Protein AF-A0AAW4MTZ4-F1 (afdb_monomer_lite)

Sequence (256 aa):
MITDKEHKRHLKQFHKFSDRHILAVETDMSSSDIQKVVKFSNKIRKAGNELVGLMRKNYDQLMRTKRYRKLLFLYGNSKDKAKRKTYAKQLNEMQKAYNITWEYCRTSMIPIGKKYGVDAVFALTKAEDIWRGMEKCLYGNGNVLHFSKYGDLPCIRAKQMNRGIPISVTDNKLHFKLGRMVFGIQINDRFQQDEVDAVLSYLAESDILDDRAVNTLIKGGYCINTYRPCYATLVPRMIRGKYRVYLHLTIEGKAK

pLDDT: mean 94.26, std 3.61, range [63.97, 98.06]

Organism: NCBI:txid100886

Secondary structure (DSSP, 8-state):
---HHHHHHHHHHHHHHS-EEEEEEEE---HHHHHHHHHHHHHHHHHHHHHHHHHHHHHHHHHH-HHHHHHHHHHHH---HHHHHHHHHHHHHHHHHTT-SHHHHHHHHHHHHHHHT--HHHHHHHHHHHHHHHHHHHHSS----PPPPTT-PPPEE-SSTTSSS-EEEETTEEEEEETTEEE-EE--SHHHHHHHHHHHHHHHSHHHHHHHHHHHHHHHSS------EEEEEEEEEEETTEEEEEEEEEEES---

Structure (mmCIF, N/CA/C/O backbone):
data_AF-A0AAW4MTZ4-F1
#
_entry.id   AF-A0AAW4MTZ4-F1
#
loop_
_atom_site.group_PDB
_atom_site.id
_atom_site.type_symbol
_atom_site.label_atom_id
_atom_site.label_alt_id
_atom_site.label_comp_id
_atom_site.label_asym_id
_atom_site.label_entity_id
_atom_site.label_seq_id
_atom_site.pdbx_PDB_ins_code
_atom_site.Cartn_x
_atom_site.Cartn_y
_atom_site.Cartn_z
_atom_site.occupancy
_atom_site.B_iso_or_equiv
_atom_site.auth_seq_id
_atom_site.auth_comp_id
_atom_site.auth_asym_id
_atom_site.auth_atom_id
_atom_site.pdbx_PDB_model_num
ATOM 1 N N . MET A 1 1 ? 2.545 28.907 -24.116 1.00 63.97 1 MET A N 1
ATOM 2 C CA . MET A 1 1 ? 3.260 27.782 -23.475 1.00 63.97 1 MET A CA 1
ATOM 3 C C . MET A 1 1 ? 2.713 27.620 -22.069 1.00 63.97 1 MET A C 1
ATOM 5 O O . MET A 1 1 ? 2.545 28.629 -21.398 1.00 63.97 1 MET A O 1
ATOM 9 N N . ILE A 1 2 ? 2.363 26.398 -21.666 1.00 78.12 2 ILE A N 1
ATOM 10 C CA . ILE A 1 2 ? 1.900 26.108 -20.300 1.00 78.12 2 ILE A CA 1
ATOM 11 C C . ILE A 1 2 ? 3.100 26.259 -19.360 1.00 78.12 2 ILE A C 1
ATOM 13 O O . ILE A 1 2 ? 4.206 25.851 -19.710 1.00 78.12 2 ILE A O 1
ATOM 17 N N . THR A 1 3 ? 2.913 26.862 -18.188 1.00 87.94 3 THR A N 1
ATOM 18 C CA . THR A 1 3 ? 4.009 26.995 -17.214 1.00 87.94 3 THR A CA 1
ATOM 19 C C . THR A 1 3 ? 4.370 25.633 -16.605 1.00 87.94 3 THR A C 1
ATOM 21 O O . THR A 1 3 ? 3.501 24.779 -16.445 1.00 87.94 3 THR A O 1
ATOM 24 N N . ASP A 1 4 ? 5.619 25.416 -16.173 1.00 88.56 4 ASP A N 1
ATOM 25 C CA . ASP A 1 4 ? 6.041 24.152 -15.522 1.00 88.56 4 ASP A CA 1
ATOM 26 C C . ASP A 1 4 ? 5.146 23.776 -14.318 1.00 88.56 4 ASP A C 1
ATOM 28 O O . ASP A 1 4 ? 4.786 22.616 -14.097 1.00 88.56 4 ASP A O 1
ATOM 32 N N . LYS A 1 5 ? 4.689 24.779 -13.561 1.00 90.88 5 LYS A N 1
ATOM 33 C CA . LYS A 1 5 ? 3.770 24.585 -12.432 1.00 90.88 5 LYS A CA 1
ATOM 34 C C . LYS A 1 5 ? 2.397 24.078 -12.878 1.00 90.88 5 LYS A C 1
ATOM 36 O O . LYS A 1 5 ? 1.822 23.203 -12.224 1.00 90.88 5 LYS A O 1
ATOM 41 N N . GLU A 1 6 ? 1.858 24.630 -13.959 1.00 90.25 6 GLU A N 1
ATOM 42 C CA . GLU A 1 6 ? 0.599 24.173 -14.544 1.00 90.25 6 GLU A CA 1
ATOM 43 C C . GLU A 1 6 ? 0.758 22.796 -15.177 1.00 90.25 6 GLU A C 1
ATOM 45 O O . GLU A 1 6 ? -0.113 21.951 -14.978 1.00 90.25 6 GLU A O 1
ATOM 50 N N . HIS A 1 7 ? 1.876 22.528 -15.850 1.00 92.38 7 HIS A N 1
ATOM 51 C CA . HIS A 1 7 ? 2.180 21.214 -16.405 1.00 92.38 7 HIS A CA 1
ATOM 52 C C . HIS A 1 7 ? 2.149 20.138 -15.311 1.00 92.38 7 HIS A C 1
ATOM 54 O O . HIS A 1 7 ? 1.344 19.209 -15.363 1.00 92.38 7 HIS A O 1
ATOM 60 N N . LYS A 1 8 ? 2.895 20.343 -14.216 1.00 93.06 8 LYS A N 1
ATOM 61 C CA . LYS A 1 8 ? 2.902 19.449 -13.043 1.00 93.06 8 LYS A CA 1
ATOM 62 C C . LYS A 1 8 ? 1.521 19.262 -12.414 1.00 93.06 8 LYS A C 1
ATOM 64 O O . LYS A 1 8 ? 1.235 18.203 -11.850 1.00 93.06 8 LYS A O 1
ATOM 69 N N . ARG A 1 9 ? 0.658 20.281 -12.454 1.00 94.06 9 ARG A N 1
ATOM 70 C CA . ARG A 1 9 ? -0.723 20.179 -11.957 1.00 94.06 9 ARG A CA 1
ATOM 71 C C . ARG A 1 9 ? -1.566 19.279 -12.857 1.00 94.06 9 ARG A C 1
ATOM 73 O O . ARG A 1 9 ? -2.252 18.405 -12.327 1.00 94.06 9 ARG A O 1
ATOM 80 N N . HIS A 1 10 ? -1.507 19.475 -14.170 1.00 93.25 10 HIS A N 1
ATOM 81 C CA . HIS A 1 10 ? -2.240 18.648 -15.128 1.00 93.25 10 HIS A CA 1
ATOM 82 C C . HIS A 1 10 ? -1.722 17.211 -15.137 1.00 93.25 10 HIS A C 1
ATOM 84 O O . HIS A 1 10 ? -2.530 16.291 -15.120 1.00 93.25 10 HIS A O 1
ATOM 90 N N . LEU A 1 11 ? -0.411 16.997 -15.022 1.00 93.50 11 LEU A N 1
ATOM 91 C CA . LEU A 1 11 ? 0.174 15.660 -14.915 1.00 93.50 11 LEU A CA 1
ATOM 92 C C . LEU A 1 11 ? -0.320 14.917 -13.660 1.00 93.50 11 LEU A C 1
ATOM 94 O O . LEU A 1 11 ? -0.720 13.757 -13.714 1.00 93.50 11 LEU A O 1
ATOM 98 N N . LYS A 1 12 ? -0.414 15.606 -12.515 1.00 93.94 12 LYS A N 1
ATOM 99 C CA . LYS A 1 12 ? -1.031 15.031 -11.303 1.00 93.94 12 LYS A CA 1
ATOM 100 C C . LYS A 1 12 ? -2.509 14.690 -11.493 1.00 93.94 12 LYS A C 1
ATOM 102 O O . LYS A 1 12 ? -2.976 13.714 -10.909 1.00 93.94 12 LYS A O 1
ATOM 107 N N . GLN A 1 13 ? -3.251 15.504 -12.244 1.00 93.88 13 GLN A N 1
ATOM 108 C CA . GLN A 1 13 ? -4.643 15.205 -12.584 1.00 93.88 13 GLN A CA 1
ATOM 109 C C . GLN A 1 13 ? -4.721 13.991 -13.509 1.00 93.88 13 GLN A C 1
ATOM 111 O O . GLN A 1 13 ? -5.494 13.083 -13.221 1.00 93.88 13 GLN A O 1
ATOM 116 N N . PHE A 1 14 ? -3.868 13.927 -14.530 1.00 94.62 14 PHE A N 1
ATOM 117 C CA . PHE A 1 14 ? -3.747 12.786 -15.427 1.00 94.62 14 PHE A CA 1
ATOM 118 C C . PHE A 1 14 ? -3.534 11.491 -14.647 1.00 94.62 14 PHE A C 1
ATOM 120 O O . PHE A 1 14 ? -4.378 10.604 -14.712 1.00 94.62 14 PHE A O 1
ATOM 127 N N . HIS A 1 15 ? -2.508 11.429 -13.793 1.00 93.25 15 HIS A N 1
ATOM 128 C CA . HIS A 1 15 ? -2.229 10.231 -12.994 1.00 93.25 15 HIS A CA 1
ATOM 129 C C . HIS A 1 15 ? -3.344 9.844 -12.018 1.00 93.25 15 HIS A C 1
ATOM 131 O O . HIS A 1 15 ? -3.359 8.727 -11.495 1.00 93.25 15 HIS A O 1
ATOM 137 N N . LYS A 1 16 ? -4.232 10.781 -11.673 1.00 92.25 16 LYS A N 1
ATOM 138 C CA . LYS A 1 16 ? -5.379 10.518 -10.801 1.00 92.25 16 LYS A CA 1
ATOM 139 C C . LYS A 1 16 ? -6.535 9.876 -11.569 1.00 92.25 16 LYS A C 1
ATOM 141 O O . LYS A 1 16 ? -7.254 9.080 -10.971 1.00 92.25 16 LYS A O 1
ATOM 146 N N . PHE A 1 17 ? -6.731 10.261 -12.828 1.00 91.81 17 PHE A N 1
ATOM 147 C CA . PHE A 1 17 ? -7.835 9.795 -13.669 1.00 91.81 17 PHE A CA 1
ATOM 148 C C . PHE A 1 17 ? -7.468 8.607 -14.555 1.00 91.81 17 PHE A C 1
ATOM 150 O O . PHE A 1 17 ? -8.366 7.903 -15.003 1.00 91.81 17 PHE A O 1
ATOM 157 N N . SER A 1 18 ? -6.178 8.387 -14.797 1.00 93.25 18 SER A N 1
ATOM 158 C CA . SER A 1 18 ? -5.686 7.284 -15.607 1.00 93.25 18 SER A CA 1
ATOM 159 C C . SER A 1 18 ? -6.089 5.926 -15.029 1.00 93.25 18 SER A C 1
ATOM 161 O O . SER A 1 18 ? -5.984 5.669 -13.822 1.00 93.25 18 SER A O 1
ATOM 163 N N . ASP A 1 19 ? -6.526 5.040 -15.925 1.00 94.50 19 ASP A N 1
ATOM 164 C CA . ASP A 1 19 ? -6.724 3.631 -15.606 1.00 94.50 19 ASP A CA 1
ATOM 165 C C . ASP A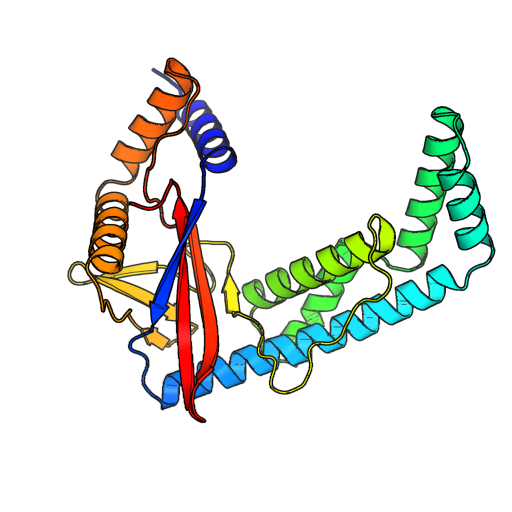 1 19 ? -5.398 3.004 -15.172 1.00 94.50 19 ASP A C 1
ATOM 167 O O . ASP A 1 19 ? -4.313 3.497 -15.489 1.00 94.50 19 ASP A O 1
ATOM 171 N N . ARG A 1 20 ? -5.474 1.911 -14.414 1.00 95.75 20 ARG A N 1
ATOM 172 C CA . ARG A 1 20 ? -4.293 1.146 -14.015 1.00 95.75 20 ARG A CA 1
ATOM 173 C C . ARG A 1 20 ? -4.591 -0.332 -14.069 1.00 95.75 20 ARG A C 1
ATOM 175 O O . ARG A 1 20 ? -5.663 -0.764 -13.644 1.00 95.75 20 ARG A O 1
ATOM 182 N N . HIS A 1 21 ? -3.605 -1.102 -14.489 1.00 96.62 21 HIS A N 1
ATOM 183 C CA . HIS A 1 21 ? -3.658 -2.553 -14.464 1.00 96.62 21 HIS A CA 1
ATOM 184 C C . HIS A 1 21 ? -2.426 -3.121 -13.747 1.00 96.62 21 HIS A C 1
ATOM 186 O O . HIS A 1 21 ? -1.537 -2.385 -13.305 1.00 96.62 21 HIS A O 1
ATOM 192 N N . ILE A 1 22 ? -2.426 -4.436 -13.530 1.00 96.88 22 ILE A N 1
ATOM 193 C CA . ILE A 1 22 ? -1.350 -5.136 -12.829 1.00 96.88 22 ILE A CA 1
ATOM 194 C C . ILE A 1 22 ? -0.769 -6.186 -13.760 1.00 96.88 22 ILE A C 1
ATOM 196 O O . ILE A 1 22 ? -1.467 -7.124 -14.138 1.00 96.88 22 ILE A O 1
ATOM 200 N N . LEU A 1 23 ? 0.525 -6.064 -14.030 1.00 96.81 23 LEU A N 1
ATOM 201 C CA . LEU A 1 23 ? 1.333 -7.127 -14.602 1.00 96.81 23 LEU A CA 1
ATOM 202 C C . LEU A 1 23 ? 1.853 -8.010 -13.455 1.00 96.81 23 LEU A C 1
ATOM 204 O O . LEU A 1 23 ? 2.533 -7.521 -12.549 1.00 96.81 23 LEU A O 1
ATOM 208 N N . ALA A 1 24 ? 1.508 -9.300 -13.465 1.00 96.69 24 ALA A N 1
ATOM 209 C CA . ALA A 1 24 ? 1.937 -10.274 -12.461 1.00 96.69 24 ALA A CA 1
ATOM 210 C C . ALA A 1 24 ? 2.920 -11.280 -13.075 1.00 96.69 24 ALA A C 1
ATOM 212 O O . ALA A 1 24 ? 2.540 -12.059 -13.941 1.00 96.69 24 ALA A O 1
ATOM 213 N N . VAL A 1 25 ? 4.169 -11.273 -12.603 1.00 96.69 25 VAL A N 1
ATOM 214 C CA . VAL A 1 25 ? 5.278 -12.065 -13.169 1.00 96.69 25 VAL A CA 1
ATOM 215 C C . VAL A 1 25 ? 6.071 -12.719 -12.043 1.00 96.69 25 VAL A C 1
ATOM 217 O O . VAL A 1 25 ? 6.174 -12.161 -10.952 1.00 96.69 25 VAL A O 1
ATOM 220 N N . GLU A 1 26 ? 6.607 -13.918 -12.259 1.00 97.06 26 GLU A N 1
ATOM 221 C CA . GLU A 1 26 ? 7.478 -14.576 -11.275 1.00 97.06 26 GLU A CA 1
ATOM 222 C C . GLU A 1 26 ? 8.851 -13.884 -11.227 1.00 97.06 26 GLU A C 1
ATOM 224 O O . GLU A 1 26 ? 9.336 -13.384 -12.241 1.00 97.06 26 GLU A O 1
ATOM 229 N N . THR A 1 27 ? 9.475 -13.793 -10.052 1.00 97.25 27 THR A N 1
ATOM 230 C CA . THR A 1 27 ? 10.829 -13.229 -9.935 1.00 97.25 27 THR A CA 1
ATOM 231 C C . THR A 1 27 ? 11.893 -14.268 -10.279 1.00 97.25 27 THR A C 1
ATOM 233 O O . THR A 1 27 ? 11.687 -15.4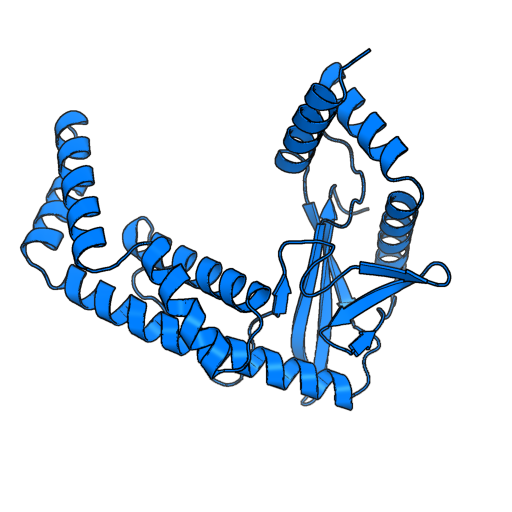67 -10.111 1.00 97.25 27 THR A O 1
ATOM 236 N N . ASP A 1 28 ? 13.076 -13.820 -10.696 1.00 96.00 28 ASP A N 1
ATOM 237 C CA . ASP A 1 28 ? 14.245 -14.687 -10.924 1.00 96.00 28 ASP A CA 1
ATOM 238 C C . ASP A 1 28 ? 15.041 -15.005 -9.638 1.00 96.00 28 ASP A C 1
ATOM 240 O O . ASP A 1 28 ? 16.175 -15.484 -9.688 1.00 96.00 28 ASP A O 1
ATOM 244 N N . MET A 1 29 ? 14.451 -14.735 -8.469 1.00 96.38 29 MET A N 1
ATOM 245 C CA . MET A 1 29 ? 15.127 -14.834 -7.178 1.00 96.38 29 MET A CA 1
ATOM 246 C C . MET A 1 29 ? 15.627 -16.251 -6.884 1.00 96.38 29 MET A C 1
ATOM 248 O O . MET A 1 29 ? 14.918 -17.245 -7.054 1.00 96.38 29 MET A O 1
ATOM 252 N N . SER A 1 30 ? 16.818 -16.329 -6.285 1.00 95.88 30 SER A N 1
ATOM 253 C CA . SER A 1 30 ? 17.329 -17.580 -5.729 1.00 95.88 30 SER A CA 1
ATOM 254 C C . SER A 1 30 ? 16.428 -18.107 -4.602 1.00 95.88 30 SER A C 1
ATOM 256 O O . SER A 1 30 ? 15.742 -17.352 -3.906 1.00 95.88 30 SER A O 1
ATOM 258 N N . SER A 1 31 ? 16.486 -19.415 -4.331 1.00 93.56 31 SER A N 1
ATOM 259 C CA . SER A 1 31 ? 15.744 -20.014 -3.206 1.00 93.56 31 SER A CA 1
ATOM 260 C C . SER A 1 31 ? 16.097 -19.374 -1.854 1.00 93.56 31 SER A C 1
ATOM 262 O O . SER A 1 31 ? 15.231 -19.229 -0.990 1.00 93.56 31 SER A O 1
ATOM 264 N N . SER A 1 32 ? 17.353 -18.949 -1.672 1.00 95.00 32 SER A N 1
ATOM 265 C CA . SER A 1 32 ? 17.803 -18.235 -0.468 1.00 95.00 32 SER A CA 1
ATOM 266 C C . SER A 1 32 ? 17.127 -16.868 -0.341 1.00 95.00 32 SER A C 1
ATOM 268 O O . SER A 1 32 ? 16.646 -16.495 0.733 1.00 95.00 32 SER A O 1
ATOM 270 N N . ASP A 1 33 ? 17.023 -16.134 -1.446 1.00 96.69 33 ASP A N 1
ATOM 271 C CA . ASP A 1 33 ? 16.399 -14.814 -1.472 1.00 96.69 33 ASP A CA 1
ATOM 272 C C . ASP A 1 33 ? 14.885 -14.886 -1.282 1.00 96.69 33 ASP A C 1
ATOM 274 O O . ASP A 1 33 ? 14.338 -14.143 -0.462 1.00 96.69 33 ASP A O 1
ATOM 278 N N . ILE A 1 34 ? 14.223 -15.866 -1.901 1.00 96.75 34 ILE A N 1
ATOM 279 C CA . ILE A 1 34 ? 12.806 -16.164 -1.660 1.00 96.75 34 ILE A CA 1
ATOM 280 C C . ILE A 1 34 ? 12.544 -16.385 -0.163 1.00 96.75 34 ILE A C 1
ATOM 282 O O . ILE A 1 34 ? 11.603 -15.819 0.400 1.00 96.75 34 ILE A O 1
ATOM 286 N N . GLN A 1 35 ? 13.395 -17.148 0.531 1.00 95.56 35 GLN A N 1
ATOM 287 C CA . GLN A 1 35 ? 13.245 -17.354 1.975 1.00 95.56 35 GLN A CA 1
ATOM 288 C C . GLN A 1 35 ? 13.412 -16.057 2.778 1.00 95.56 35 GLN A C 1
ATOM 290 O O . GLN A 1 35 ? 12.698 -15.857 3.766 1.00 95.56 35 GLN A O 1
ATOM 295 N N . LYS A 1 36 ? 14.321 -15.157 2.378 1.00 96.69 36 LYS A N 1
ATOM 296 C CA . LYS A 1 36 ? 14.469 -13.835 3.016 1.00 96.69 36 LYS A CA 1
ATOM 297 C C . LYS A 1 36 ? 13.199 -12.998 2.833 1.00 96.69 36 LYS A C 1
ATOM 299 O O . LYS A 1 36 ? 1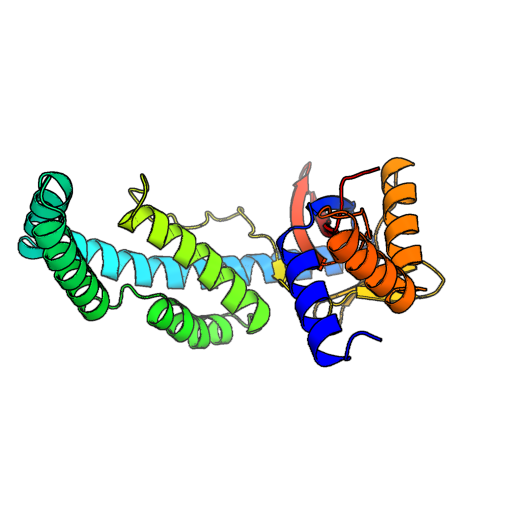2.719 -12.424 3.812 1.00 96.69 36 LYS A O 1
ATOM 304 N N . VAL A 1 37 ? 12.616 -12.993 1.632 1.00 97.06 37 VAL A N 1
ATOM 305 C CA . VAL A 1 37 ? 11.345 -12.309 1.328 1.00 97.06 37 VAL A CA 1
ATOM 306 C C . VAL A 1 37 ? 10.203 -12.871 2.179 1.00 97.06 37 VAL A C 1
ATOM 308 O O . VAL A 1 37 ? 9.470 -12.111 2.811 1.00 97.06 37 VAL A O 1
ATOM 311 N N . VAL A 1 38 ? 10.083 -14.196 2.283 1.00 96.62 38 VAL A N 1
ATOM 312 C CA . VAL A 1 38 ? 9.068 -14.865 3.117 1.00 96.62 38 VAL A CA 1
ATOM 313 C C . VAL A 1 38 ? 9.229 -14.507 4.597 1.00 96.62 38 VAL A C 1
ATOM 315 O O . VAL A 1 38 ? 8.257 -14.135 5.262 1.00 96.62 38 VAL A O 1
ATOM 318 N N . LYS A 1 39 ? 10.460 -14.555 5.124 1.00 96.19 39 LYS A N 1
ATOM 319 C CA . LYS A 1 39 ? 10.761 -14.146 6.506 1.00 96.19 39 LYS A CA 1
ATOM 320 C C . LYS A 1 39 ? 10.380 -12.685 6.742 1.00 96.19 39 LYS A C 1
ATOM 322 O O . LYS A 1 39 ? 9.794 -12.372 7.780 1.00 96.19 39 LYS A O 1
ATOM 327 N N . PHE A 1 40 ? 10.672 -11.805 5.786 1.00 97.00 40 PHE A N 1
ATOM 328 C CA . PHE A 1 40 ? 10.322 -10.390 5.861 1.00 97.00 40 PHE A CA 1
ATOM 329 C C . PHE A 1 40 ? 8.805 -10.161 5.837 1.00 97.00 40 PHE A C 1
ATOM 331 O O . PHE A 1 40 ? 8.272 -9.476 6.709 1.00 97.00 40 PHE A O 1
ATOM 338 N N . SER A 1 41 ? 8.081 -10.820 4.931 1.00 96.94 41 SER A N 1
ATOM 339 C CA . SER A 1 41 ? 6.615 -10.785 4.895 1.00 96.94 41 SER A CA 1
ATOM 340 C C . SER A 1 41 ? 5.996 -11.269 6.218 1.00 96.94 41 SER A C 1
ATOM 342 O O . SER A 1 41 ? 5.090 -10.635 6.766 1.00 96.94 41 SER A O 1
ATOM 344 N N . ASN A 1 42 ? 6.543 -12.326 6.826 1.00 96.94 42 ASN A N 1
ATOM 345 C CA . ASN A 1 42 ? 6.082 -12.798 8.132 1.00 96.94 42 ASN A CA 1
ATOM 346 C C . ASN A 1 42 ? 6.348 -11.784 9.266 1.00 96.94 42 ASN A C 1
ATOM 348 O O . ASN A 1 42 ? 5.545 -11.691 10.196 1.00 96.94 42 ASN A O 1
ATOM 352 N N . LYS A 1 43 ? 7.432 -10.996 9.204 1.00 97.38 43 LYS A N 1
ATOM 353 C CA . LYS A 1 43 ? 7.660 -9.877 10.141 1.00 97.38 43 LYS A CA 1
ATOM 354 C C . LYS A 1 43 ? 6.583 -8.800 9.988 1.00 97.38 43 LYS A C 1
ATOM 356 O O . LYS A 1 43 ? 5.999 -8.396 10.991 1.00 97.38 43 LYS A O 1
ATOM 361 N N . ILE A 1 44 ? 6.243 -8.418 8.752 1.00 97.38 44 ILE A N 1
ATOM 362 C CA . ILE A 1 44 ? 5.140 -7.480 8.462 1.00 97.38 44 ILE A CA 1
ATOM 363 C C . ILE A 1 44 ? 3.812 -8.016 9.007 1.00 97.38 44 ILE A C 1
ATOM 365 O O . ILE A 1 44 ? 3.022 -7.263 9.576 1.00 97.38 44 ILE A O 1
ATOM 369 N N . ARG A 1 45 ? 3.560 -9.322 8.873 1.00 97.38 45 ARG A N 1
ATOM 370 C CA . ARG A 1 45 ? 2.365 -9.974 9.423 1.00 97.38 45 ARG A CA 1
ATOM 371 C C . ARG A 1 45 ? 2.285 -9.839 10.942 1.00 97.38 45 ARG A C 1
ATOM 373 O O . ARG A 1 45 ? 1.238 -9.460 11.457 1.00 97.38 45 ARG A O 1
ATOM 380 N N . LYS A 1 46 ? 3.380 -10.134 11.652 1.00 97.62 46 LYS A N 1
ATOM 381 C CA . LYS A 1 46 ? 3.455 -10.018 13.118 1.00 97.62 46 LYS A CA 1
ATOM 382 C C . LYS A 1 46 ? 3.240 -8.573 13.576 1.00 97.62 46 LYS A C 1
ATOM 384 O O . LYS A 1 46 ? 2.378 -8.345 14.417 1.00 97.62 46 LYS A O 1
ATOM 389 N N . ALA A 1 47 ? 3.930 -7.618 12.948 1.00 97.88 47 ALA A N 1
ATOM 390 C CA . ALA A 1 47 ? 3.740 -6.187 13.191 1.00 97.88 47 ALA A CA 1
ATOM 391 C C . ALA A 1 47 ? 2.281 -5.757 12.965 1.00 97.88 47 ALA A C 1
ATOM 393 O O . ALA A 1 47 ? 1.669 -5.105 13.807 1.00 97.88 47 ALA A O 1
ATOM 394 N N . GLY A 1 48 ? 1.691 -6.190 11.850 1.00 97.31 48 GLY A N 1
ATOM 395 C CA . GLY A 1 48 ? 0.296 -5.912 11.537 1.00 97.31 48 GLY A CA 1
ATOM 396 C C . GLY A 1 48 ? -0.676 -6.496 12.562 1.00 97.31 48 GLY A C 1
ATOM 397 O O . GLY A 1 48 ? -1.613 -5.813 12.954 1.00 97.31 48 GLY A O 1
ATOM 398 N N . ASN A 1 49 ? -0.454 -7.726 13.028 1.00 97.81 49 ASN A N 1
ATOM 399 C CA . ASN A 1 49 ? -1.312 -8.353 14.033 1.00 97.81 49 ASN A CA 1
ATOM 400 C C . ASN A 1 49 ? -1.237 -7.648 15.392 1.00 97.81 49 ASN A C 1
ATOM 402 O O . ASN A 1 49 ? -2.265 -7.526 16.053 1.00 97.81 49 ASN A O 1
ATOM 406 N N . GLU A 1 50 ? -0.064 -7.160 15.800 1.00 98.06 50 GLU A N 1
ATOM 407 C CA . GLU A 1 50 ? 0.066 -6.361 17.025 1.00 98.06 50 GLU A CA 1
ATOM 408 C C . GLU A 1 50 ? -0.746 -5.063 16.926 1.00 98.06 50 GLU A C 1
ATOM 410 O O . GLU A 1 50 ? -1.544 -4.764 17.817 1.00 98.06 50 GLU A O 1
ATOM 415 N N . LEU A 1 51 ? -0.643 -4.351 15.798 1.00 98.00 51 LEU A N 1
ATOM 416 C CA . LEU A 1 51 ? -1.439 -3.145 15.558 1.00 98.00 51 LEU A CA 1
ATOM 417 C C . LEU A 1 51 ? -2.944 -3.446 15.473 1.00 98.00 51 LEU A C 1
ATOM 419 O O . LEU A 1 51 ? -3.749 -2.703 16.029 1.00 98.00 51 LEU A O 1
ATOM 423 N N . VAL A 1 52 ? -3.341 -4.548 14.824 1.00 97.69 52 VAL A N 1
ATOM 424 C CA . VAL A 1 52 ? -4.739 -5.010 14.802 1.00 97.69 52 VAL A CA 1
ATOM 425 C C . VAL A 1 52 ? -5.244 -5.259 16.218 1.00 97.69 52 VAL A C 1
ATOM 427 O O . VAL A 1 52 ? -6.342 -4.820 16.540 1.00 97.69 52 VAL A O 1
ATOM 430 N N . GLY A 1 53 ? -4.457 -5.917 17.072 1.00 97.50 53 GLY A N 1
ATOM 431 C CA . GLY A 1 53 ? -4.827 -6.167 18.465 1.00 97.50 53 GLY A CA 1
ATOM 432 C C . GLY A 1 53 ? -5.075 -4.873 19.238 1.00 97.50 53 GLY A C 1
ATOM 433 O O . GLY A 1 53 ? -6.093 -4.751 19.920 1.00 97.50 53 GLY A O 1
ATOM 4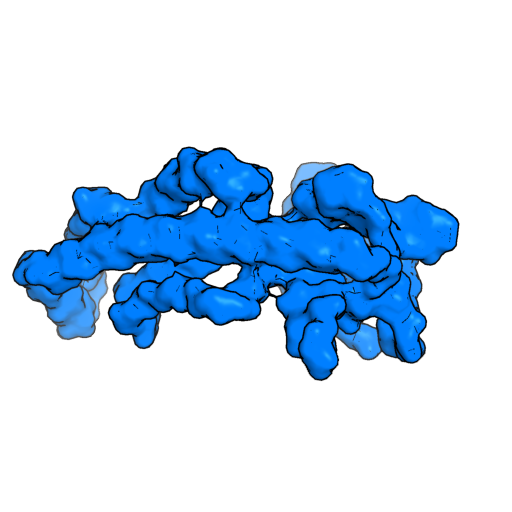34 N N . LEU A 1 54 ? -4.193 -3.884 19.067 1.00 97.25 54 LEU A N 1
ATOM 435 C CA . LEU A 1 54 ? -4.330 -2.564 19.680 1.00 97.25 54 LEU A CA 1
ATOM 436 C C . LEU A 1 54 ? -5.595 -1.835 19.200 1.00 97.25 54 LEU A C 1
ATOM 438 O O . LEU A 1 54 ? -6.432 -1.431 20.007 1.00 97.25 54 LEU A O 1
ATOM 442 N N . MET A 1 55 ? -5.765 -1.714 17.882 1.00 97.44 55 MET A N 1
ATOM 443 C CA . MET A 1 55 ? -6.899 -1.009 17.278 1.00 97.44 55 MET A CA 1
ATOM 444 C C . MET A 1 55 ? -8.232 -1.694 17.592 1.00 97.44 55 MET A C 1
ATOM 446 O O . MET A 1 55 ? -9.221 -1.024 17.886 1.00 97.44 55 MET A O 1
ATOM 450 N N . ARG A 1 56 ? -8.259 -3.030 17.574 1.00 96.06 56 ARG A N 1
ATOM 451 C CA . ARG A 1 56 ? -9.441 -3.823 17.918 1.00 96.06 56 ARG A CA 1
ATOM 452 C C . ARG A 1 56 ? -9.828 -3.650 19.381 1.00 96.06 56 ARG A C 1
ATOM 454 O O . ARG A 1 56 ? -11.002 -3.445 19.653 1.00 96.06 56 ARG A O 1
ATOM 461 N N . LYS A 1 57 ? -8.868 -3.663 20.312 1.00 96.62 57 LYS A N 1
ATOM 462 C CA . LYS A 1 57 ? -9.141 -3.423 21.739 1.00 96.62 57 LYS A CA 1
ATOM 463 C C . LYS A 1 57 ? -9.831 -2.074 21.956 1.00 96.62 57 LYS A C 1
ATOM 465 O O . LYS A 1 57 ? -10.837 -2.011 22.657 1.00 96.62 57 LYS A O 1
ATOM 470 N N . ASN A 1 58 ? -9.318 -1.021 21.324 1.00 96.19 58 ASN A N 1
ATOM 471 C CA . ASN A 1 58 ? -9.888 0.323 21.410 1.00 96.19 58 ASN A CA 1
ATOM 472 C C . ASN A 1 58 ? -11.301 0.388 20.805 1.00 96.19 58 ASN A C 1
ATOM 474 O O . ASN A 1 58 ? -12.214 0.960 21.402 1.00 96.19 58 ASN A O 1
ATOM 478 N N . TYR A 1 59 ? -11.501 -0.251 19.649 1.00 95.62 59 TYR A N 1
ATOM 479 C CA . TYR A 1 59 ? -12.807 -0.362 18.996 1.00 95.62 59 TYR A CA 1
ATOM 480 C C . TYR A 1 59 ? -13.834 -1.122 19.838 1.00 95.62 59 TYR A C 1
ATOM 482 O O . TYR A 1 59 ? -14.935 -0.621 20.066 1.00 95.62 59 TYR A O 1
ATOM 490 N N . ASP A 1 60 ? -13.462 -2.283 20.373 1.00 94.50 60 ASP A N 1
ATOM 491 C CA . ASP A 1 60 ? -14.336 -3.096 21.217 1.00 94.50 60 ASP A CA 1
ATOM 492 C C . ASP A 1 60 ? -14.741 -2.327 22.488 1.00 94.50 60 ASP A C 1
ATOM 494 O O . ASP A 1 60 ? -15.887 -2.415 22.934 1.00 94.50 60 ASP A O 1
ATOM 498 N N . GLN A 1 61 ? -13.834 -1.521 23.054 1.00 95.81 61 GLN A N 1
ATOM 499 C CA . GLN A 1 61 ? -14.148 -0.624 24.169 1.00 95.81 61 GLN A CA 1
ATOM 500 C C . GLN A 1 61 ? -15.146 0.471 23.770 1.00 95.81 61 GLN A C 1
ATOM 502 O O . GLN A 1 61 ? -16.136 0.661 24.476 1.00 95.81 61 GLN A O 1
ATOM 507 N N . LEU A 1 62 ? -14.943 1.141 22.631 1.00 95.56 62 LEU A N 1
ATOM 508 C CA . LEU A 1 62 ? -15.870 2.165 22.137 1.00 95.56 62 LEU A CA 1
ATOM 509 C C . LEU A 1 62 ? -17.280 1.595 21.914 1.00 95.56 62 LEU A C 1
ATOM 511 O O . LEU A 1 62 ? -18.272 2.204 22.320 1.00 95.56 62 LEU A O 1
ATOM 515 N N . MET A 1 63 ? -17.373 0.411 21.305 1.00 92.88 63 MET A N 1
ATOM 516 C CA . MET A 1 63 ? -18.649 -0.238 20.991 1.00 92.88 63 MET A CA 1
ATOM 517 C C . MET A 1 63 ? -19.419 -0.688 22.239 1.00 92.88 63 MET A C 1
ATOM 519 O O . MET A 1 63 ? -20.653 -0.714 22.234 1.00 92.88 63 MET A O 1
ATOM 523 N N . ARG A 1 64 ? -18.728 -0.987 23.347 1.00 94.50 64 ARG A N 1
ATOM 524 C CA . ARG A 1 64 ? -19.376 -1.301 24.634 1.00 94.50 64 ARG A CA 1
ATOM 525 C C . ARG A 1 64 ? -20.072 -0.080 25.241 1.00 94.50 64 ARG A C 1
ATOM 527 O O . ARG A 1 64 ? -21.104 -0.229 25.908 1.00 94.50 64 ARG A O 1
ATOM 534 N N . THR A 1 65 ? -19.585 1.127 24.959 1.00 96.75 65 THR A N 1
ATOM 535 C CA . THR A 1 65 ? -20.090 2.372 25.547 1.00 96.75 65 THR A CA 1
ATOM 536 C C . THR A 1 65 ? -21.545 2.638 25.155 1.00 96.75 65 THR A C 1
ATOM 538 O O . THR A 1 65 ? -21.881 2.862 23.991 1.00 96.75 65 THR A O 1
ATOM 541 N N . LYS A 1 66 ? -22.441 2.662 26.156 1.00 96.25 66 LYS A N 1
ATOM 542 C CA . LYS A 1 66 ? -23.893 2.876 25.969 1.00 96.25 66 LYS A CA 1
ATOM 543 C C . LYS A 1 66 ? -24.192 4.181 25.226 1.00 96.25 66 LYS A C 1
ATOM 545 O O . LYS A 1 66 ? -25.047 4.207 24.344 1.00 96.25 66 LYS A O 1
ATOM 550 N N . ARG A 1 67 ? -23.450 5.249 25.547 1.00 95.38 67 ARG A N 1
ATOM 551 C CA . ARG A 1 67 ? -23.554 6.550 24.868 1.00 95.38 67 ARG A CA 1
ATOM 552 C C . ARG A 1 67 ? -23.254 6.432 23.373 1.00 95.38 67 ARG A C 1
ATOM 554 O O . ARG A 1 67 ? -24.031 6.947 22.578 1.00 95.38 67 ARG A O 1
ATOM 561 N N . TYR A 1 68 ? -22.183 5.729 22.999 1.00 95.75 68 TYR A N 1
ATOM 562 C CA . TYR A 1 68 ? -21.798 5.563 21.596 1.00 95.75 68 TYR A CA 1
ATOM 563 C C . TYR A 1 68 ? -22.870 4.799 20.815 1.00 95.75 68 TYR A C 1
ATOM 565 O O . TYR A 1 68 ? -23.340 5.279 19.788 1.00 95.75 68 TYR A O 1
ATOM 573 N N . ARG A 1 69 ? -23.351 3.673 21.360 1.00 95.31 69 ARG A N 1
ATOM 574 C CA . ARG A 1 69 ? -24.441 2.887 20.755 1.00 95.31 69 ARG A CA 1
ATOM 575 C C . ARG A 1 69 ? -25.722 3.703 20.570 1.00 95.31 69 ARG A C 1
ATOM 577 O O . ARG A 1 69 ? -26.345 3.631 19.514 1.00 95.31 69 ARG A O 1
ATOM 584 N N . LYS A 1 70 ? -26.091 4.525 21.560 1.00 96.25 70 LYS A N 1
ATOM 585 C CA . LYS A 1 70 ? -27.250 5.426 21.457 1.00 96.25 70 LYS A CA 1
ATOM 586 C C . LYS A 1 70 ? -27.052 6.479 20.362 1.00 96.25 70 LYS A C 1
ATOM 588 O O . LYS A 1 70 ? -27.967 6.706 19.579 1.00 96.25 70 LYS A O 1
ATOM 593 N N . LEU A 1 71 ? -25.874 7.102 20.283 1.00 95.06 71 LEU A N 1
ATOM 594 C CA . LEU A 1 71 ? -25.562 8.076 19.230 1.00 95.06 71 LEU A CA 1
ATOM 595 C C . LEU A 1 71 ? -25.585 7.445 17.838 1.00 95.06 71 LEU A C 1
ATOM 597 O O . LEU A 1 71 ? -26.118 8.050 16.913 1.00 95.06 71 LEU A O 1
ATOM 601 N N . LEU A 1 72 ? -25.066 6.224 17.700 1.00 93.50 72 LEU A N 1
ATOM 602 C CA . LEU A 1 72 ? -25.076 5.486 16.442 1.00 93.50 72 LEU A CA 1
ATOM 603 C C . LEU A 1 72 ? -26.512 5.182 15.986 1.00 93.50 72 LEU A C 1
ATOM 605 O O . LEU A 1 72 ? -26.860 5.436 14.835 1.00 93.50 72 LEU A O 1
ATOM 609 N N . PHE A 1 73 ? -27.372 4.738 16.910 1.00 93.94 73 PHE A N 1
ATOM 610 C CA . PHE A 1 73 ? -28.798 4.524 16.650 1.00 93.94 73 PHE A CA 1
ATOM 611 C C . PHE A 1 73 ? -29.514 5.818 16.223 1.00 93.94 73 PHE A C 1
ATOM 613 O O . PHE A 1 73 ? -30.258 5.825 15.243 1.00 93.94 73 PHE A O 1
ATOM 620 N N . LEU A 1 74 ? -29.266 6.936 16.918 1.00 94.62 74 LEU A N 1
ATOM 621 C CA . LEU A 1 74 ? -29.847 8.240 16.570 1.00 94.62 74 LEU A CA 1
ATOM 622 C C . LEU A 1 74 ? -29.368 8.742 15.201 1.00 94.62 74 LEU A C 1
ATOM 624 O O . LEU A 1 74 ? -30.162 9.266 14.420 1.00 94.62 74 LEU A O 1
ATOM 628 N N . TYR A 1 75 ? -28.086 8.557 14.888 1.00 92.75 75 TYR A N 1
ATOM 629 C CA . TYR A 1 75 ? -27.515 8.910 13.590 1.00 92.75 75 TYR A CA 1
ATOM 630 C C . TYR A 1 75 ? -28.150 8.105 12.444 1.00 92.75 75 TYR A C 1
ATOM 632 O O . TYR A 1 75 ? -28.509 8.680 11.410 1.00 92.75 75 TYR A O 1
ATOM 640 N N . GLY A 1 76 ? -28.336 6.796 12.647 1.00 90.12 76 GLY A N 1
ATOM 641 C CA . GLY A 1 76 ? -28.982 5.901 11.687 1.00 90.12 76 GLY A CA 1
ATOM 642 C C . GLY A 1 76 ? -30.435 6.286 11.396 1.00 90.12 76 GLY A C 1
ATOM 643 O O . GLY A 1 76 ? -30.805 6.398 10.230 1.00 90.12 76 GLY A O 1
ATOM 644 N N . ASN A 1 77 ? -31.218 6.579 12.440 1.00 92.31 77 ASN A N 1
ATOM 645 C CA . ASN A 1 77 ? -32.665 6.814 12.336 1.00 92.31 77 ASN A CA 1
ATOM 646 C C . ASN A 1 77 ? -33.077 8.265 12.035 1.00 92.31 77 ASN A C 1
ATOM 648 O O . ASN A 1 77 ? -34.216 8.518 11.643 1.00 92.31 77 ASN A O 1
ATOM 652 N N . SER A 1 78 ? -32.188 9.244 12.218 1.00 90.25 78 SER A N 1
ATOM 653 C CA . SER A 1 78 ? -32.519 10.649 11.962 1.00 90.25 78 SER A CA 1
ATOM 654 C C . SER A 1 78 ? -32.605 10.946 10.461 1.00 90.25 78 SER A C 1
ATOM 656 O O . SER A 1 78 ? -31.604 10.867 9.753 1.00 90.25 78 SER A O 1
ATOM 658 N N . LYS A 1 79 ? -33.775 11.385 9.980 1.00 89.75 79 LYS A N 1
ATOM 659 C CA . LYS A 1 79 ? -33.943 11.938 8.618 1.00 89.75 79 LYS A CA 1
ATOM 660 C C . LYS A 1 79 ? -33.453 13.388 8.504 1.00 89.75 79 LYS A C 1
ATOM 662 O O . LYS A 1 79 ? -33.076 13.832 7.425 1.00 89.75 79 LYS A O 1
ATOM 667 N N . ASP A 1 80 ? -33.410 14.107 9.626 1.00 93.25 80 ASP A N 1
ATOM 668 C CA . ASP A 1 80 ? -32.953 15.495 9.701 1.00 93.25 80 ASP A CA 1
ATOM 669 C C . ASP A 1 80 ? -31.426 15.589 9.522 1.00 93.25 80 ASP A C 1
ATOM 671 O O . ASP A 1 80 ? -30.640 15.023 10.297 1.00 93.25 80 ASP A O 1
ATOM 675 N N . LYS A 1 81 ? -31.016 16.335 8.491 1.00 92.44 81 LYS A N 1
ATOM 676 C CA . LYS A 1 81 ? -29.619 16.559 8.108 1.00 92.44 81 LYS A CA 1
ATOM 677 C C . LYS A 1 81 ? -28.835 17.337 9.169 1.00 92.44 81 LYS A C 1
ATOM 679 O O . LYS A 1 81 ? -27.663 17.026 9.394 1.00 92.44 81 LYS A O 1
ATOM 684 N N . ALA A 1 82 ? -29.451 18.318 9.829 1.00 93.06 82 ALA A N 1
ATOM 685 C CA . ALA A 1 82 ? -28.794 19.121 10.857 1.00 93.06 82 ALA A CA 1
ATOM 686 C C . ALA A 1 82 ? -28.495 18.268 12.096 1.00 93.06 82 ALA A C 1
ATOM 688 O O . ALA A 1 82 ? -27.351 18.221 12.555 1.00 93.06 82 ALA A O 1
ATOM 689 N N . LYS A 1 83 ? -29.482 17.494 12.565 1.00 91.75 83 LYS A N 1
ATOM 690 C CA . LYS A 1 83 ? -29.304 16.551 13.684 1.00 91.75 83 LYS A CA 1
ATOM 691 C C . LYS A 1 83 ? -28.269 15.474 13.368 1.00 91.75 83 LYS A C 1
ATOM 693 O O . LYS A 1 83 ? -27.377 15.234 14.181 1.00 91.75 83 LYS A O 1
ATOM 698 N N . ARG A 1 84 ? -28.301 14.893 12.160 1.00 92.69 84 ARG A N 1
ATOM 699 C CA . ARG A 1 84 ? -27.277 13.932 11.707 1.00 92.69 84 ARG A CA 1
ATOM 700 C C . ARG A 1 84 ? -25.867 14.508 11.754 1.00 92.69 84 ARG A C 1
ATOM 702 O O . ARG A 1 84 ? -24.955 13.828 12.219 1.00 92.69 84 ARG A O 1
ATOM 709 N N . LYS A 1 85 ? -25.682 15.757 11.315 1.00 94.19 85 LYS A N 1
ATOM 710 C CA . LYS A 1 85 ? -24.381 16.440 11.375 1.00 94.19 85 LYS A CA 1
ATOM 711 C C . LYS A 1 85 ? -23.900 16.594 12.819 1.00 94.19 85 LYS A C 1
ATOM 713 O O . LYS A 1 85 ? -22.724 16.363 13.090 1.00 94.19 85 LYS A O 1
ATOM 718 N N . THR A 1 86 ? -24.792 16.935 13.744 1.00 94.50 86 THR A N 1
ATOM 719 C CA . THR A 1 86 ? -24.468 17.041 15.174 1.00 94.50 86 THR A CA 1
ATOM 720 C C . THR A 1 86 ? -24.079 15.689 15.774 1.00 94.50 86 THR A C 1
ATOM 722 O O . THR A 1 86 ? -23.052 15.601 16.444 1.00 94.50 86 THR A O 1
ATOM 725 N N . TYR A 1 87 ? -24.826 14.617 15.486 1.00 93.94 87 TYR A N 1
ATOM 726 C CA . TYR A 1 87 ? -24.475 13.271 15.957 1.00 93.94 87 TYR A CA 1
ATOM 727 C C . TYR A 1 87 ? -23.148 12.779 15.376 1.00 93.94 87 TYR A C 1
ATOM 729 O O . TYR A 1 87 ? -22.339 12.228 16.114 1.00 93.94 87 TYR A O 1
ATOM 737 N N . ALA A 1 88 ? -22.875 13.041 14.094 1.00 93.50 88 ALA A N 1
ATOM 738 C CA . ALA A 1 88 ? -21.602 12.690 13.467 1.00 93.50 88 ALA A CA 1
ATOM 739 C C . ALA A 1 88 ? -20.405 13.371 14.152 1.00 93.50 88 ALA A C 1
ATOM 741 O O . ALA A 1 88 ? -19.380 12.731 14.374 1.00 93.50 88 ALA A O 1
ATOM 742 N N . LYS A 1 89 ? -20.536 14.648 14.543 1.00 96.12 89 LYS A N 1
ATOM 743 C CA . LYS A 1 89 ? -19.491 15.343 15.314 1.00 96.12 89 LYS A CA 1
ATOM 744 C C . LYS A 1 89 ? -19.231 14.654 16.656 1.00 96.12 89 LYS A C 1
ATOM 746 O O . LYS A 1 89 ? -18.081 14.353 16.955 1.00 96.12 89 LYS A O 1
ATOM 751 N N . GLN A 1 90 ? -20.288 14.329 17.402 1.00 95.75 90 GLN A N 1
ATOM 752 C CA . GLN A 1 90 ? -20.158 13.638 18.691 1.00 95.75 90 GLN A CA 1
ATOM 753 C C . GLN A 1 90 ? -19.562 12.229 18.543 1.00 95.75 90 GLN A C 1
ATOM 755 O O . GLN A 1 90 ? -18.730 11.826 19.351 1.00 95.75 90 GLN A O 1
ATOM 760 N N . LEU A 1 91 ? -19.951 11.481 17.504 1.00 95.50 91 LEU A N 1
ATOM 761 C CA . LEU A 1 91 ? -19.360 10.174 17.195 1.00 95.50 91 LEU A CA 1
ATOM 762 C C . LEU A 1 91 ? -17.857 10.307 16.922 1.00 95.50 91 LEU A C 1
ATOM 764 O O . LEU A 1 91 ? -17.072 9.561 17.502 1.00 95.50 91 LEU A O 1
ATOM 768 N N . ASN A 1 92 ? -17.450 11.290 16.116 1.00 95.06 92 ASN A N 1
ATOM 769 C CA . ASN A 1 92 ? -16.041 11.548 15.814 1.00 95.06 92 ASN A CA 1
ATOM 770 C C . ASN A 1 92 ? -15.237 11.959 17.058 1.00 95.06 92 ASN A C 1
ATOM 772 O O . ASN A 1 92 ? -14.096 11.534 17.222 1.00 95.06 92 ASN A O 1
ATOM 776 N N . GLU A 1 93 ? -15.808 12.771 17.949 1.00 96.38 93 GLU A N 1
ATOM 777 C CA . GLU A 1 93 ? -15.185 13.125 19.232 1.00 96.38 93 GLU A CA 1
ATOM 778 C C . GLU A 1 93 ? -14.977 11.892 20.115 1.00 96.38 93 GLU A C 1
ATOM 780 O O . GLU A 1 93 ? -13.896 11.706 20.674 1.00 96.38 93 GLU A O 1
ATOM 785 N N . MET A 1 94 ? -15.973 11.005 20.184 1.00 96.88 94 MET A N 1
ATOM 786 C CA . MET A 1 94 ? -15.838 9.748 20.917 1.00 96.88 94 MET A CA 1
ATOM 787 C C . MET A 1 94 ? -14.787 8.830 20.286 1.00 96.88 94 MET A C 1
ATOM 789 O O . MET A 1 94 ? -13.963 8.280 21.005 1.00 96.88 94 MET A O 1
ATOM 793 N N . GLN A 1 95 ? -14.749 8.696 18.961 1.00 95.94 95 GLN A N 1
ATOM 794 C CA . GLN A 1 95 ? -13.703 7.917 18.289 1.00 95.94 95 GLN A CA 1
ATOM 795 C C . GLN A 1 95 ? -12.300 8.444 18.619 1.00 95.94 95 GLN A C 1
ATOM 797 O O . GLN A 1 95 ? -11.410 7.651 18.927 1.00 95.94 95 GLN A O 1
ATOM 802 N N . LYS A 1 96 ? -12.109 9.771 18.641 1.00 96.12 96 LYS A N 1
ATOM 803 C CA . LYS A 1 96 ? -10.847 10.399 19.067 1.00 96.12 96 LYS A CA 1
ATOM 804 C C . LYS A 1 96 ? -10.498 10.065 20.516 1.00 96.12 96 LYS A C 1
ATOM 806 O O . LYS A 1 96 ? -9.366 9.672 20.772 1.00 96.12 96 LYS A O 1
ATOM 811 N N . ALA A 1 97 ? -11.458 10.164 21.436 1.00 96.19 97 ALA A N 1
ATOM 812 C CA . ALA A 1 97 ? -11.245 9.861 22.853 1.00 96.19 97 ALA A CA 1
ATOM 813 C C . ALA A 1 97 ? -10.821 8.401 23.102 1.00 96.19 97 ALA A C 1
ATOM 815 O O . ALA A 1 97 ? -10.079 8.124 24.038 1.00 96.19 97 ALA A O 1
ATOM 816 N N . TYR A 1 98 ? -11.258 7.475 22.244 1.00 96.19 98 TYR A N 1
ATOM 817 C CA . TYR A 1 98 ? -10.881 6.060 22.296 1.00 96.19 98 TYR A CA 1
ATOM 818 C C . TYR A 1 98 ? -9.688 5.728 21.389 1.00 96.19 98 TYR A C 1
ATOM 820 O O . TYR A 1 98 ? -9.413 4.556 21.152 1.00 96.19 98 TYR A O 1
ATOM 828 N N . ASN A 1 99 ? -8.961 6.725 20.873 1.00 96.62 99 ASN A N 1
ATOM 829 C CA . ASN A 1 99 ? -7.798 6.524 20.003 1.00 96.62 99 ASN A CA 1
ATOM 830 C C . ASN A 1 99 ? -8.105 5.757 18.701 1.00 96.62 99 ASN A C 1
ATOM 832 O O . ASN A 1 99 ? -7.249 5.075 18.139 1.00 96.62 99 ASN A O 1
ATOM 836 N N . ILE A 1 100 ? -9.322 5.875 18.176 1.00 95.50 100 ILE A N 1
ATOM 837 C CA . ILE A 1 100 ? -9.718 5.282 16.895 1.00 95.50 100 ILE A CA 1
ATOM 838 C C . ILE A 1 100 ? -9.594 6.356 15.822 1.00 95.50 100 ILE A C 1
ATOM 840 O O . ILE A 1 100 ? -10.566 6.930 15.340 1.00 95.50 100 ILE A O 1
ATOM 844 N N . THR A 1 101 ? -8.350 6.673 15.482 1.00 96.44 101 THR A N 1
ATOM 845 C CA . THR A 1 101 ? -8.024 7.644 14.437 1.00 96.44 101 THR A CA 1
ATOM 846 C C . THR A 1 101 ? -6.911 7.110 13.553 1.00 96.44 101 THR A C 1
ATOM 848 O O . THR A 1 101 ? -6.094 6.292 13.989 1.00 96.44 101 THR A O 1
ATOM 851 N N . TRP A 1 102 ? -6.851 7.606 12.315 1.00 97.25 102 TRP A N 1
ATOM 852 C CA . TRP A 1 102 ? -5.731 7.316 11.427 1.00 97.25 102 TRP A CA 1
ATOM 853 C C . TRP A 1 102 ? -4.401 7.707 12.075 1.00 97.25 102 TRP A C 1
ATOM 855 O O . TRP A 1 102 ? -3.450 6.932 12.037 1.00 97.25 102 TRP A O 1
ATOM 865 N N . GLU A 1 103 ? -4.351 8.871 12.726 1.00 97.00 103 GLU A N 1
ATOM 866 C CA . GLU A 1 103 ? -3.117 9.362 13.332 1.00 97.00 103 GLU A CA 1
ATOM 867 C C . GLU A 1 103 ? -2.616 8.437 14.440 1.00 97.00 103 GLU A C 1
ATOM 869 O O . GLU A 1 103 ? -1.437 8.096 14.453 1.00 97.00 103 GLU A O 1
ATOM 874 N N . TYR A 1 104 ? -3.507 7.953 15.308 1.00 97.31 104 TYR A N 1
ATOM 875 C CA . TYR A 1 104 ? -3.136 6.979 16.332 1.00 97.31 104 TYR A CA 1
ATOM 876 C C . TYR A 1 104 ? -2.683 5.642 15.730 1.00 97.31 104 TYR A C 1
ATOM 878 O O . TYR A 1 104 ? -1.684 5.073 16.167 1.00 97.31 104 TYR A O 1
ATOM 886 N N . CYS A 1 105 ? -3.381 5.149 14.701 1.00 97.50 105 CYS A N 1
ATOM 887 C CA . CYS A 1 105 ? -2.996 3.933 13.979 1.00 97.50 105 CYS A CA 1
ATOM 888 C C . CYS A 1 105 ? -1.579 4.064 13.390 1.00 97.50 105 CYS A C 1
ATOM 890 O O . CYS A 1 105 ? -0.729 3.186 13.560 1.00 97.50 105 CYS A O 1
ATOM 892 N N . ARG A 1 106 ? -1.305 5.204 12.746 1.00 97.44 106 ARG A N 1
ATOM 893 C CA . ARG A 1 106 ? -0.023 5.534 12.120 1.00 97.44 106 ARG A CA 1
ATOM 894 C C . ARG A 1 106 ? 1.100 5.653 13.145 1.00 97.44 106 ARG A C 1
ATOM 896 O O . ARG A 1 106 ? 2.144 5.030 12.965 1.00 97.44 106 ARG A O 1
ATOM 903 N N . THR A 1 107 ? 0.904 6.430 14.209 1.00 97.44 107 THR A N 1
ATOM 904 C CA . THR A 1 107 ? 1.936 6.661 15.231 1.00 97.44 107 THR A CA 1
ATOM 905 C C . THR A 1 107 ? 2.234 5.399 16.028 1.00 97.44 107 THR A C 1
ATOM 907 O O . THR A 1 107 ? 3.403 5.108 16.270 1.00 97.44 107 THR A O 1
ATOM 910 N N . SER A 1 108 ? 1.215 4.588 16.329 1.00 97.75 108 SER A N 1
ATOM 911 C CA . SER A 1 108 ? 1.375 3.290 16.998 1.00 97.75 108 SER A CA 1
ATOM 912 C C . SER A 1 108 ? 2.165 2.288 16.155 1.00 97.75 108 SER A C 1
ATOM 914 O O . SER A 1 108 ? 2.905 1.470 16.697 1.00 97.75 108 SER A O 1
ATOM 916 N N . MET A 1 109 ? 2.069 2.363 14.823 1.00 97.81 109 MET A N 1
ATOM 917 C CA . MET A 1 109 ? 2.830 1.483 13.937 1.00 97.81 109 MET A CA 1
ATOM 918 C C . MET A 1 109 ? 4.342 1.758 13.964 1.00 97.81 109 MET A C 1
ATOM 920 O O . MET A 1 109 ? 5.126 0.846 13.718 1.00 97.81 109 MET A O 1
ATOM 924 N N . ILE A 1 110 ? 4.783 2.981 14.271 1.00 97.19 110 ILE A N 1
ATOM 925 C CA . ILE A 1 110 ? 6.210 3.352 14.259 1.00 97.19 110 ILE A CA 1
ATOM 926 C C . ILE A 1 110 ? 7.042 2.488 15.229 1.00 97.19 110 ILE A C 1
ATOM 928 O O . ILE A 1 110 ? 7.996 1.848 14.770 1.00 97.19 110 ILE A O 1
ATOM 932 N N . PRO A 1 111 ? 6.727 2.420 16.541 1.00 97.88 111 PRO A N 1
ATOM 933 C CA . PRO A 1 111 ? 7.466 1.560 17.465 1.00 97.88 111 PRO A CA 1
ATOM 934 C C . PRO A 1 111 ? 7.284 0.068 17.151 1.00 97.88 111 PRO A C 1
ATOM 936 O O . PRO A 1 111 ? 8.246 -0.692 17.255 1.00 97.88 111 PRO A O 1
ATOM 939 N N . ILE A 1 112 ? 6.099 -0.352 16.693 1.00 98.00 112 ILE A N 1
ATOM 940 C CA . ILE A 1 112 ? 5.828 -1.748 16.306 1.00 98.00 112 ILE A CA 1
ATOM 941 C C . ILE A 1 112 ? 6.705 -2.167 15.114 1.00 98.00 112 ILE A C 1
ATOM 943 O O . ILE A 1 112 ? 7.318 -3.234 15.126 1.00 98.00 112 ILE A O 1
ATOM 947 N N . GLY A 1 113 ? 6.816 -1.321 14.090 1.00 96.88 113 GLY A N 1
ATOM 948 C CA . GLY A 1 113 ? 7.668 -1.563 12.928 1.00 96.88 113 GLY A CA 1
ATOM 949 C C . GLY A 1 113 ? 9.134 -1.729 13.325 1.00 96.88 113 GLY A C 1
ATOM 950 O O . GLY A 1 113 ? 9.768 -2.703 12.918 1.00 96.88 113 GLY A O 1
ATOM 951 N N . LYS A 1 114 ? 9.642 -0.851 14.204 1.00 97.19 114 LYS A N 1
ATOM 952 C CA . LYS A 1 114 ? 11.004 -0.956 14.758 1.00 97.19 114 LYS A CA 1
ATOM 953 C C . LYS A 1 114 ? 11.214 -2.268 15.518 1.00 97.19 114 LYS A C 1
ATOM 955 O O . LYS A 1 114 ? 12.189 -2.963 15.250 1.00 97.19 114 LYS A O 1
ATOM 960 N N . LYS A 1 115 ? 10.272 -2.650 16.389 1.00 97.94 115 LYS A N 1
ATOM 961 C CA . LYS A 1 115 ? 10.302 -3.906 17.163 1.00 97.94 115 LYS A CA 1
ATOM 962 C C . LYS A 1 115 ? 10.466 -5.145 16.276 1.00 97.94 115 LYS A C 1
ATOM 964 O O . LYS A 1 115 ? 11.187 -6.068 16.641 1.00 97.94 115 LYS A O 1
ATOM 969 N N . TYR A 1 116 ? 9.817 -5.174 15.111 1.00 97.06 116 TYR A N 1
ATOM 970 C CA . TYR A 1 116 ? 9.891 -6.309 14.182 1.00 97.06 116 TYR A CA 1
ATOM 971 C C . TYR A 1 116 ? 10.945 -6.161 13.076 1.00 97.06 116 TYR A C 1
ATOM 973 O O . TYR A 1 116 ? 11.103 -7.083 12.269 1.00 97.06 116 TYR A O 1
ATOM 981 N N . GLY A 1 117 ? 11.677 -5.044 13.027 1.00 95.62 117 GLY A N 1
ATOM 982 C CA . GLY A 1 117 ? 12.641 -4.750 11.965 1.00 95.62 117 GLY A CA 1
ATOM 983 C C . GLY A 1 117 ? 11.978 -4.620 10.591 1.00 95.62 117 GLY A C 1
ATOM 984 O O . GLY A 1 117 ? 12.437 -5.229 9.625 1.00 95.62 117 GLY A O 1
ATOM 985 N N . VAL A 1 118 ? 10.856 -3.902 10.528 1.00 95.94 118 VAL A N 1
ATOM 986 C CA . VAL A 1 118 ? 10.128 -3.574 9.297 1.00 95.94 118 VAL A CA 1
ATOM 987 C C . VAL A 1 118 ? 10.394 -2.112 8.949 1.00 95.94 118 VAL A C 1
ATOM 989 O O . VAL A 1 118 ? 10.135 -1.231 9.771 1.00 95.94 118 VAL A O 1
ATOM 992 N N . ASP A 1 119 ? 10.871 -1.844 7.731 1.00 93.50 119 ASP A N 1
ATOM 993 C CA . ASP A 1 119 ? 11.135 -0.473 7.289 1.00 93.50 119 ASP A CA 1
ATOM 994 C C . ASP A 1 119 ? 9.863 0.383 7.283 1.00 93.50 119 ASP A C 1
ATOM 996 O O . ASP A 1 119 ? 8.757 -0.094 7.000 1.00 93.50 119 ASP A O 1
ATOM 1000 N N . ALA A 1 120 ? 10.037 1.684 7.523 1.00 93.75 120 ALA A N 1
ATOM 1001 C CA . ALA A 1 120 ? 8.937 2.635 7.677 1.00 93.75 120 ALA A CA 1
ATOM 1002 C C . ALA A 1 120 ? 7.961 2.645 6.485 1.00 93.75 120 ALA A C 1
ATOM 1004 O O . ALA A 1 120 ? 6.759 2.793 6.686 1.00 93.75 120 ALA A O 1
ATOM 1005 N N . VAL A 1 121 ? 8.449 2.436 5.255 1.00 94.19 121 VAL A N 1
ATOM 1006 C CA . VAL A 1 121 ? 7.618 2.399 4.034 1.00 94.19 121 VAL A CA 1
ATOM 1007 C C . VAL A 1 121 ? 6.612 1.241 4.074 1.00 94.19 121 VAL A C 1
ATOM 1009 O O . VAL A 1 121 ? 5.425 1.424 3.785 1.00 94.19 121 VAL A O 1
ATOM 1012 N N . PHE A 1 122 ? 7.064 0.051 4.473 1.00 96.00 122 PHE A N 1
ATOM 1013 C CA . PHE A 1 122 ? 6.216 -1.139 4.551 1.00 96.00 122 PHE A CA 1
ATOM 1014 C C . PHE A 1 122 ? 5.323 -1.111 5.791 1.00 96.00 122 PHE A C 1
ATOM 1016 O O . PHE A 1 122 ? 4.155 -1.493 5.718 1.00 96.00 122 PHE A O 1
ATOM 1023 N N . ALA A 1 123 ? 5.845 -0.604 6.912 1.00 96.44 123 ALA A N 1
ATOM 1024 C CA . ALA A 1 123 ? 5.076 -0.401 8.132 1.00 96.44 123 ALA A CA 1
ATOM 1025 C C . ALA A 1 123 ? 3.904 0.569 7.894 1.00 96.44 123 ALA A C 1
ATOM 1027 O O . ALA A 1 123 ? 2.763 0.237 8.212 1.00 96.44 123 ALA A O 1
ATOM 1028 N N . LEU A 1 124 ? 4.153 1.714 7.245 1.00 96.06 124 LEU A N 1
ATOM 1029 C CA . LEU A 1 124 ? 3.115 2.680 6.879 1.00 96.06 124 LEU A CA 1
ATOM 1030 C C . LEU A 1 124 ? 2.050 2.047 5.978 1.00 96.06 124 LEU A C 1
ATOM 1032 O O . LEU A 1 124 ? 0.863 2.141 6.275 1.00 96.06 124 LEU A O 1
ATOM 1036 N N . THR A 1 125 ? 2.472 1.345 4.923 1.00 95.19 125 THR A N 1
ATOM 1037 C CA . THR A 1 125 ? 1.541 0.675 4.001 1.00 95.19 125 THR A CA 1
ATOM 1038 C C . THR A 1 125 ? 0.662 -0.341 4.736 1.00 95.19 125 THR A C 1
ATOM 1040 O O . THR A 1 125 ? -0.545 -0.408 4.506 1.00 95.19 125 THR A O 1
ATOM 1043 N N . LYS A 1 126 ? 1.240 -1.100 5.676 1.00 96.06 126 LYS A N 1
ATOM 1044 C CA . LYS A 1 126 ? 0.485 -2.059 6.486 1.00 96.06 126 LYS A CA 1
ATOM 1045 C C . LYS A 1 126 ? -0.477 -1.371 7.463 1.00 96.06 126 LYS A C 1
ATOM 1047 O O . LYS A 1 126 ? -1.578 -1.880 7.659 1.00 96.06 126 LYS A O 1
ATOM 1052 N N . ALA A 1 127 ? -0.106 -0.227 8.043 1.00 96.81 127 ALA A N 1
ATOM 1053 C CA . ALA A 1 127 ? -1.011 0.573 8.872 1.00 96.81 127 ALA A CA 1
ATOM 1054 C C . ALA A 1 127 ? -2.192 1.125 8.064 1.00 96.81 127 ALA A C 1
ATOM 1056 O O . ALA A 1 127 ? -3.320 1.080 8.545 1.00 96.81 127 ALA A O 1
ATOM 1057 N N . GLU A 1 128 ? -1.965 1.588 6.832 1.00 96.31 128 GLU A N 1
ATOM 1058 C CA . GLU A 1 1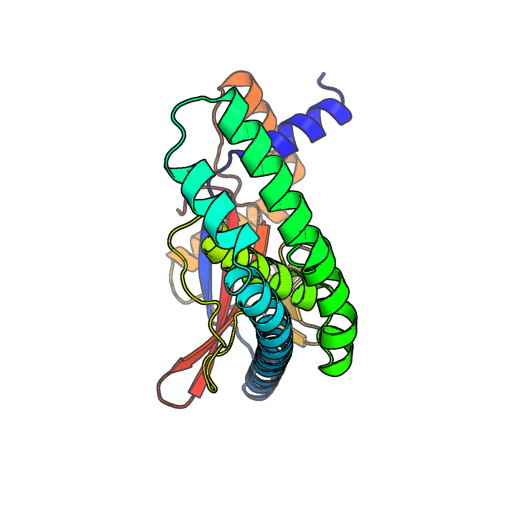28 ? -3.038 2.048 5.941 1.00 96.31 128 GLU A CA 1
ATOM 1059 C C . GLU A 1 128 ? -4.031 0.924 5.619 1.00 96.31 128 GLU A C 1
ATOM 1061 O O . GLU A 1 128 ? -5.240 1.143 5.661 1.00 96.31 128 GLU A O 1
ATOM 1066 N N . ASP A 1 129 ? -3.546 -0.289 5.332 1.00 94.94 129 ASP A N 1
ATOM 1067 C CA . ASP A 1 129 ? -4.415 -1.446 5.081 1.00 94.94 129 ASP A CA 1
ATOM 1068 C C . ASP A 1 129 ? -5.258 -1.804 6.322 1.00 94.94 129 ASP A C 1
ATOM 1070 O O . ASP A 1 129 ? -6.444 -2.117 6.202 1.00 94.94 129 ASP A O 1
ATOM 1074 N N . ILE A 1 130 ? -4.676 -1.710 7.524 1.00 96.31 130 ILE A N 1
ATOM 1075 C CA . ILE A 1 130 ? -5.386 -1.934 8.794 1.00 96.31 130 ILE A CA 1
ATOM 1076 C C . ILE A 1 130 ? -6.409 -0.826 9.056 1.00 96.31 130 ILE A C 1
ATOM 1078 O O . ILE A 1 130 ? -7.542 -1.119 9.438 1.00 96.31 130 ILE A O 1
ATOM 1082 N N . TRP A 1 131 ? -6.045 0.435 8.813 1.00 97.38 131 TRP A N 1
ATOM 1083 C CA . TRP A 1 131 ? -6.948 1.572 8.963 1.00 97.38 131 TRP A CA 1
ATOM 1084 C C . TRP A 1 131 ? -8.138 1.478 8.011 1.00 97.38 131 TRP A C 1
ATOM 1086 O O . TRP A 1 131 ? -9.266 1.657 8.447 1.00 97.38 131 TRP A O 1
ATOM 1096 N N . ARG A 1 132 ? -7.928 1.075 6.753 1.00 95.44 132 ARG A N 1
ATOM 1097 C CA . ARG A 1 132 ? -9.028 0.784 5.816 1.00 95.44 132 ARG A CA 1
ATOM 1098 C C . ARG A 1 132 ? -9.959 -0.312 6.338 1.00 95.44 132 ARG A C 1
ATOM 1100 O O . ARG A 1 132 ? -11.169 -0.245 6.139 1.00 95.44 132 ARG A O 1
ATOM 1107 N N . GLY A 1 133 ? -9.409 -1.325 7.009 1.00 95.31 133 GLY A N 1
ATOM 1108 C CA . GLY A 1 133 ? -10.200 -2.324 7.730 1.00 95.31 133 GLY A CA 1
ATOM 1109 C C . GLY A 1 133 ? -11.033 -1.700 8.853 1.00 95.31 133 GLY A C 1
ATOM 1110 O O . GLY A 1 133 ? -12.221 -1.983 8.962 1.00 95.31 133 GLY A O 1
ATOM 1111 N N . MET A 1 134 ? -10.437 -0.801 9.639 1.00 95.88 134 MET A N 1
ATOM 1112 C CA . MET A 1 134 ? -11.131 -0.066 10.699 1.00 95.88 134 MET A CA 1
ATOM 1113 C C . MET A 1 134 ? -12.227 0.861 10.153 1.00 95.88 134 MET A C 1
ATOM 1115 O O . MET A 1 134 ? -13.327 0.888 10.693 1.00 95.88 134 MET A O 1
ATOM 1119 N N . GLU A 1 135 ? -11.981 1.571 9.051 1.00 95.31 135 GLU A N 1
ATOM 1120 C CA . GLU A 1 135 ? -12.985 2.406 8.381 1.00 95.31 135 GLU A CA 1
ATOM 1121 C C . GLU A 1 135 ? -14.190 1.580 7.936 1.00 95.31 135 GLU A C 1
ATOM 1123 O O . GLU A 1 135 ? -15.328 2.010 8.119 1.00 95.31 135 GLU A O 1
ATOM 1128 N N . LYS A 1 136 ? -13.968 0.360 7.430 1.00 94.88 136 LYS A N 1
ATOM 1129 C CA . LYS A 1 136 ? -15.066 -0.566 7.126 1.00 94.88 136 LYS A CA 1
ATOM 1130 C C . LYS A 1 136 ? -15.861 -0.954 8.373 1.00 94.88 136 LYS A C 1
ATOM 1132 O O . LYS A 1 136 ? -17.073 -1.093 8.256 1.00 94.88 136 LYS A O 1
ATOM 1137 N N . CYS A 1 137 ? -15.215 -1.102 9.531 1.00 93.38 137 CYS A N 1
ATOM 1138 C CA . CYS A 1 137 ? -15.894 -1.378 10.803 1.00 93.38 137 CYS A CA 1
ATOM 1139 C C . CYS A 1 137 ? -16.652 -0.174 11.382 1.00 93.38 137 CYS A C 1
ATOM 1141 O O . CYS A 1 137 ? -17.575 -0.347 12.176 1.00 93.38 137 CYS A O 1
ATOM 1143 N N . LEU A 1 138 ? -16.244 1.049 11.039 1.00 91.50 138 LEU A N 1
ATOM 1144 C CA . LEU A 1 138 ? -16.874 2.277 11.529 1.00 91.50 138 LEU A CA 1
ATOM 1145 C C . LEU A 1 138 ? -18.009 2.762 10.625 1.00 91.50 138 LEU A C 1
ATOM 1147 O O . LEU A 1 138 ? -19.009 3.273 11.125 1.00 91.50 138 LEU A O 1
ATOM 1151 N N . TYR A 1 139 ? -17.831 2.645 9.310 1.00 90.00 139 TYR A N 1
ATOM 1152 C CA . TYR A 1 139 ? -18.655 3.336 8.313 1.00 90.00 139 TYR A CA 1
ATOM 1153 C C . TYR A 1 139 ? -19.230 2.418 7.235 1.00 90.00 139 TYR A C 1
ATOM 1155 O O . TYR A 1 139 ? -20.031 2.866 6.419 1.00 90.00 139 TYR A O 1
ATOM 1163 N N . GLY A 1 140 ? -18.795 1.160 7.190 1.00 88.19 140 GLY A N 1
ATOM 1164 C CA . GLY A 1 140 ? -19.267 0.176 6.226 1.00 88.19 140 GLY A CA 1
ATOM 1165 C C . GLY A 1 140 ? -19.973 -0.991 6.904 1.00 88.19 140 GLY A C 1
ATOM 1166 O O . GLY A 1 140 ? -20.444 -0.899 8.032 1.00 88.19 140 GLY A O 1
ATOM 1167 N N . ASN A 1 141 ? -19.987 -2.122 6.204 1.00 86.00 141 ASN A N 1
ATOM 1168 C CA . ASN A 1 141 ? -20.597 -3.367 6.676 1.00 86.00 141 ASN A CA 1
ATOM 1169 C C . ASN A 1 141 ? -19.597 -4.258 7.439 1.00 86.00 141 ASN A C 1
ATOM 1171 O O . ASN A 1 141 ? -19.779 -5.471 7.530 1.00 86.00 141 ASN A O 1
ATOM 1175 N N . GLY A 1 142 ? -18.473 -3.695 7.893 1.00 83.38 142 GLY A N 1
ATOM 1176 C CA . GLY A 1 142 ? -17.466 -4.439 8.639 1.00 83.38 142 GLY A CA 1
ATOM 1177 C C . GLY A 1 142 ? -17.910 -4.647 10.082 1.00 83.38 142 GLY A C 1
ATOM 1178 O O . GLY A 1 142 ? -18.301 -3.698 10.748 1.00 83.38 142 GLY A O 1
ATOM 1179 N N . ASN A 1 143 ? -17.798 -5.877 10.581 1.00 81.75 143 ASN A N 1
ATOM 1180 C CA . ASN A 1 143 ? -18.141 -6.185 11.974 1.00 81.75 143 ASN A CA 1
ATOM 1181 C C . ASN A 1 143 ? -16.902 -6.361 12.858 1.00 81.75 143 ASN A C 1
ATOM 1183 O O . ASN A 1 143 ? -16.940 -6.068 14.050 1.00 81.75 143 ASN A O 1
ATOM 1187 N N . VAL A 1 144 ? -15.806 -6.883 12.297 1.00 88.88 144 VAL A N 1
ATOM 1188 C CA . VAL A 1 144 ? -14.617 -7.276 13.061 1.00 88.88 144 VAL A CA 1
ATOM 1189 C C . VAL A 1 144 ? -13.348 -6.977 12.271 1.00 88.88 144 VAL A C 1
ATOM 1191 O O . VAL A 1 144 ? -13.244 -7.274 11.082 1.00 88.88 144 VAL A O 1
ATOM 1194 N N . LEU A 1 145 ? -12.343 -6.439 12.965 1.00 91.44 145 LEU A N 1
ATOM 1195 C CA . LEU A 1 145 ? -10.985 -6.343 12.444 1.00 91.44 145 LEU A CA 1
ATOM 1196 C C . LEU A 1 145 ? -10.255 -7.680 12.657 1.00 91.44 145 LEU A C 1
ATOM 1198 O O . LEU A 1 145 ? -9.990 -8.089 13.791 1.00 91.44 145 LEU A O 1
ATOM 1202 N N . HIS A 1 146 ? -9.956 -8.380 11.564 1.00 90.56 146 HIS A N 1
ATOM 1203 C CA . HIS A 1 146 ? -9.378 -9.723 11.607 1.00 90.56 146 HIS A CA 1
ATOM 1204 C C . HIS A 1 146 ? -7.847 -9.717 11.686 1.00 90.56 146 HIS A C 1
ATOM 1206 O O . HIS A 1 146 ? -7.167 -8.936 11.020 1.00 90.56 146 HIS A O 1
ATOM 1212 N N . PHE A 1 147 ? -7.306 -10.657 12.463 1.00 94.19 147 PHE A N 1
ATOM 1213 C CA . PHE A 1 147 ? -5.882 -10.983 12.453 1.00 94.19 147 PHE A CA 1
ATOM 1214 C C . PHE A 1 147 ? -5.525 -11.789 11.200 1.00 94.19 147 PHE A C 1
ATOM 1216 O O . PHE A 1 147 ? -6.311 -12.609 10.729 1.00 94.19 147 PHE A O 1
ATOM 1223 N N . SER A 1 148 ? -4.308 -11.605 10.692 1.00 92.69 148 SER A N 1
ATOM 1224 C CA . SER A 1 148 ? -3.746 -12.461 9.644 1.00 92.69 148 SER A CA 1
ATOM 1225 C C . SER A 1 148 ? -3.268 -13.785 10.254 1.00 92.69 148 SER A C 1
ATOM 1227 O O . SER A 1 148 ? -2.465 -13.775 11.200 1.00 92.69 148 SER A O 1
ATOM 1229 N N . LYS A 1 149 ? -3.746 -14.921 9.729 1.00 93.50 149 LYS A N 1
ATOM 1230 C CA . LYS A 1 149 ? -3.400 -16.258 10.239 1.00 93.50 149 LYS A CA 1
ATOM 1231 C C . LYS A 1 149 ? -1.922 -16.576 10.008 1.00 93.50 149 LYS A C 1
ATOM 1233 O O . LYS A 1 149 ? -1.231 -15.910 9.242 1.00 93.50 149 LYS A O 1
ATOM 1238 N N . TYR A 1 150 ? -1.403 -17.578 10.710 1.00 88.25 150 TYR A N 1
ATOM 1239 C CA . TYR A 1 150 ? -0.078 -18.111 10.394 1.00 88.25 150 TYR A CA 1
ATOM 1240 C C . TYR A 1 150 ? -0.096 -18.754 8.997 1.00 88.25 150 TYR A C 1
ATOM 1242 O O . TYR A 1 150 ? -1.085 -19.377 8.633 1.00 88.25 150 TYR A O 1
ATOM 1250 N N . GLY A 1 151 ? 0.971 -18.574 8.214 1.00 84.81 151 GLY A N 1
ATOM 1251 C CA . GLY A 1 151 ? 1.037 -19.024 6.816 1.00 84.81 151 GLY A CA 1
ATOM 1252 C C . GLY A 1 151 ? 0.430 -18.043 5.804 1.00 84.81 151 GLY A C 1
ATOM 1253 O O . GLY A 1 151 ? 0.929 -17.958 4.686 1.00 84.81 151 GLY A O 1
ATOM 1254 N N . ASP A 1 152 ? -0.540 -17.220 6.217 1.00 90.25 152 ASP A N 1
ATOM 1255 C CA . ASP A 1 152 ? -1.116 -16.161 5.379 1.00 90.25 152 ASP A CA 1
ATOM 1256 C C . ASP A 1 152 ? -0.166 -14.956 5.314 1.00 90.25 152 ASP A C 1
ATOM 1258 O O . ASP A 1 152 ? -0.234 -14.006 6.106 1.00 90.25 152 ASP A O 1
ATOM 1262 N N . LEU A 1 153 ? 0.784 -15.031 4.385 1.00 92.75 153 LEU A N 1
ATOM 1263 C CA . LEU A 1 153 ? 1.820 -14.025 4.192 1.00 92.75 153 LEU A CA 1
ATOM 1264 C C . LEU A 1 153 ? 1.257 -12.774 3.495 1.00 92.75 153 LEU A C 1
ATOM 1266 O O . LEU A 1 153 ? 0.735 -12.872 2.383 1.00 92.75 153 LEU A O 1
ATOM 1270 N N . PRO A 1 154 ? 1.372 -11.574 4.098 1.00 94.31 154 PRO A N 1
ATOM 1271 C CA . PRO A 1 154 ? 0.970 -10.344 3.434 1.00 94.31 154 PRO A CA 1
ATOM 1272 C C . PRO A 1 154 ? 1.898 -10.024 2.257 1.00 94.31 154 PRO A C 1
ATOM 1274 O O . PRO A 1 154 ? 3.099 -10.307 2.285 1.00 94.31 154 PRO A O 1
ATOM 1277 N N . CYS A 1 155 ? 1.358 -9.348 1.245 1.00 94.62 155 CYS A N 1
ATOM 1278 C CA . CYS A 1 155 ? 2.182 -8.783 0.186 1.00 94.62 155 CYS A CA 1
ATOM 1279 C C . CYS A 1 155 ? 3.100 -7.679 0.737 1.00 94.62 155 CYS A C 1
ATOM 1281 O O . CYS A 1 155 ? 2.693 -6.873 1.579 1.00 94.62 155 CYS A O 1
ATOM 1283 N N . ILE A 1 156 ? 4.327 -7.614 0.231 1.00 96.25 156 ILE A N 1
ATOM 1284 C CA . ILE A 1 156 ? 5.282 -6.551 0.541 1.00 96.25 156 ILE A CA 1
ATOM 1285 C C . ILE A 1 156 ? 5.072 -5.458 -0.501 1.00 96.25 156 ILE A C 1
ATOM 1287 O O . ILE A 1 156 ? 5.495 -5.587 -1.647 1.00 96.25 156 ILE A O 1
ATOM 1291 N N . ARG A 1 157 ? 4.358 -4.404 -0.111 1.00 93.69 157 ARG A N 1
ATOM 1292 C CA . ARG A 1 157 ? 3.955 -3.312 -1.000 1.00 93.69 157 ARG A CA 1
ATOM 1293 C C . ARG A 1 157 ? 4.636 -2.017 -0.588 1.00 93.69 157 ARG A C 1
ATOM 1295 O O . ARG A 1 157 ? 4.563 -1.635 0.577 1.00 93.69 157 ARG A O 1
ATOM 1302 N N . ALA A 1 158 ? 5.208 -1.317 -1.559 1.00 87.94 158 ALA A N 1
ATOM 1303 C CA . ALA A 1 158 ? 5.591 0.081 -1.428 1.00 87.94 158 ALA A CA 1
ATOM 1304 C C . ALA A 1 158 ? 4.814 0.884 -2.474 1.00 87.94 158 ALA A C 1
ATOM 1306 O O . ALA A 1 158 ? 4.792 0.502 -3.631 1.00 87.94 158 ALA A O 1
ATOM 1307 N N . LYS A 1 159 ? 4.138 1.971 -2.091 1.00 87.62 159 LYS A N 1
ATOM 1308 C CA . LYS A 1 159 ? 3.267 2.748 -3.000 1.00 87.62 159 LYS A CA 1
ATOM 1309 C C . LYS A 1 159 ? 4.020 3.814 -3.811 1.00 87.62 159 LYS A C 1
ATOM 1311 O O . LYS A 1 159 ? 3.459 4.863 -4.117 1.00 87.62 159 LYS A O 1
ATOM 1316 N N . GLN A 1 160 ? 5.304 3.594 -4.086 1.00 87.12 160 GLN A N 1
ATOM 1317 C CA . GLN A 1 160 ? 6.166 4.532 -4.807 1.00 87.12 160 GLN A CA 1
ATOM 1318 C C . GLN A 1 160 ? 7.170 3.769 -5.670 1.00 87.12 160 GLN A C 1
ATOM 1320 O O . GLN A 1 160 ? 7.702 2.753 -5.235 1.00 87.12 160 GLN A O 1
ATOM 1325 N N . MET A 1 161 ? 7.463 4.301 -6.857 1.00 87.38 161 MET A N 1
ATOM 1326 C CA . MET A 1 161 ? 8.398 3.706 -7.817 1.00 87.38 161 MET A CA 1
ATOM 1327 C C . MET A 1 161 ? 9.852 3.678 -7.328 1.00 87.38 161 MET A C 1
ATOM 1329 O O . MET A 1 161 ? 10.618 2.835 -7.765 1.00 87.38 161 MET A O 1
ATOM 1333 N N . ASN A 1 162 ? 10.249 4.594 -6.441 1.00 90.25 162 ASN A N 1
ATOM 1334 C CA . ASN A 1 162 ? 11.643 4.802 -6.033 1.00 90.25 162 ASN A CA 1
ATOM 1335 C C . ASN A 1 162 ? 11.918 4.491 -4.550 1.00 90.25 162 ASN A C 1
ATOM 1337 O O . ASN A 1 162 ? 13.024 4.732 -4.067 1.00 90.25 162 ASN A O 1
ATOM 1341 N N . ARG A 1 163 ? 10.934 3.979 -3.798 1.00 89.62 163 ARG A N 1
ATOM 1342 C CA . ARG A 1 163 ? 11.095 3.654 -2.370 1.00 89.62 163 ARG A CA 1
ATOM 1343 C C . ARG A 1 163 ? 10.615 2.247 -2.058 1.00 89.62 163 ARG A C 1
ATOM 1345 O O . ARG A 1 163 ? 9.593 1.808 -2.569 1.00 89.62 163 ARG A O 1
ATOM 1352 N N . GLY A 1 164 ? 11.315 1.567 -1.151 1.00 91.56 164 GLY A N 1
ATOM 1353 C CA . GLY A 1 164 ? 10.988 0.210 -0.705 1.00 91.56 164 GLY A CA 1
ATOM 1354 C C . GLY A 1 164 ? 11.361 -0.853 -1.737 1.00 91.56 164 GLY A C 1
ATOM 1355 O O . GLY A 1 164 ? 12.256 -1.648 -1.467 1.00 91.56 164 GLY A O 1
ATOM 1356 N N . ILE A 1 165 ? 10.702 -0.830 -2.901 1.00 95.75 165 ILE A N 1
ATOM 1357 C CA . ILE A 1 165 ? 10.999 -1.694 -4.052 1.00 95.75 165 ILE A CA 1
ATOM 1358 C C . ILE A 1 165 ? 11.243 -0.810 -5.283 1.00 95.75 165 ILE A C 1
ATOM 1360 O O . ILE A 1 165 ? 10.337 -0.654 -6.104 1.00 95.75 165 ILE A O 1
ATOM 1364 N N . PRO A 1 166 ? 12.409 -0.141 -5.377 1.00 95.75 166 PRO A N 1
ATOM 1365 C CA . PRO A 1 166 ? 12.695 0.719 -6.509 1.00 95.75 166 PRO A CA 1
ATOM 1366 C C . PRO A 1 166 ? 12.847 -0.085 -7.801 1.00 95.75 166 PRO A C 1
ATOM 1368 O O . PRO A 1 166 ? 13.315 -1.225 -7.767 1.00 95.75 166 PRO A O 1
ATOM 1371 N N . ILE A 1 167 ? 12.459 0.542 -8.908 1.00 95.06 167 ILE A N 1
ATOM 1372 C CA . ILE A 1 167 ? 12.569 0.011 -10.270 1.00 95.06 167 ILE A CA 1
ATOM 1373 C C . ILE A 1 167 ? 13.772 0.667 -10.949 1.00 95.06 167 ILE A C 1
ATOM 1375 O O . ILE A 1 167 ? 13.943 1.883 -10.857 1.00 95.06 167 ILE A O 1
ATOM 1379 N N . SER A 1 168 ? 14.594 -0.128 -11.622 1.00 94.38 168 SER A N 1
ATOM 1380 C CA . SER A 1 168 ? 15.740 0.328 -12.411 1.00 94.38 168 SER A CA 1
ATOM 1381 C C . SER A 1 168 ? 15.821 -0.438 -13.726 1.00 94.38 168 SER A C 1
ATOM 1383 O O . SER A 1 168 ? 15.346 -1.567 -13.810 1.00 94.38 168 SER A O 1
ATOM 1385 N N . VAL A 1 169 ? 16.458 0.159 -14.731 1.00 94.88 169 VAL A N 1
ATOM 1386 C CA . VAL A 1 169 ? 16.736 -0.495 -16.014 1.00 94.88 169 VAL A CA 1
ATOM 1387 C C . VAL A 1 169 ? 18.231 -0.780 -16.106 1.00 94.88 169 VAL A C 1
ATOM 1389 O O . VAL A 1 169 ? 19.052 0.090 -15.816 1.00 94.88 169 VAL A O 1
ATOM 1392 N N . THR A 1 170 ? 18.597 -2.003 -16.473 1.00 92.31 170 THR A N 1
ATOM 1393 C CA 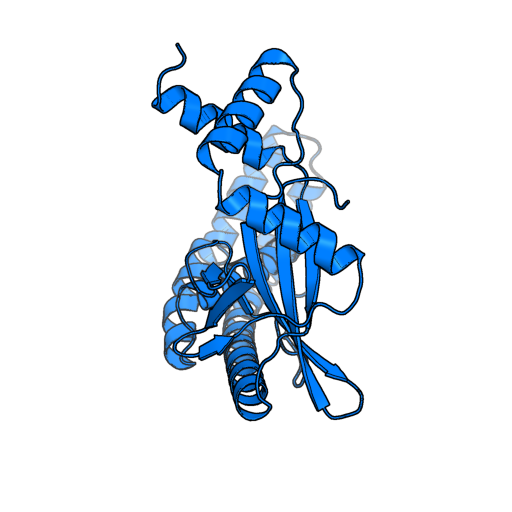. THR A 1 170 ? 19.981 -2.394 -16.789 1.00 92.31 170 THR A CA 1
ATOM 1394 C C . THR A 1 170 ? 19.921 -3.390 -17.936 1.00 92.31 170 THR A C 1
ATOM 1396 O O . THR A 1 170 ? 19.064 -4.267 -17.919 1.00 92.31 170 THR A O 1
ATOM 1399 N N . ASP A 1 171 ? 20.754 -3.212 -18.962 1.00 89.81 171 ASP A N 1
ATOM 1400 C CA . ASP A 1 171 ? 20.783 -4.064 -20.161 1.00 89.81 171 ASP A CA 1
ATOM 1401 C C . ASP A 1 171 ? 19.398 -4.274 -20.810 1.00 89.81 171 ASP A C 1
ATOM 1403 O O . ASP A 1 171 ? 19.014 -5.393 -21.150 1.00 89.81 171 ASP A O 1
ATOM 1407 N N . ASN A 1 172 ? 18.614 -3.193 -20.928 1.00 90.81 172 ASN A N 1
ATOM 1408 C CA . ASN A 1 172 ? 17.221 -3.204 -21.403 1.00 90.81 172 ASN A CA 1
ATOM 1409 C C . ASN A 1 172 ? 16.295 -4.169 -20.638 1.00 90.81 172 ASN A C 1
ATOM 1411 O O . ASN A 1 172 ? 15.299 -4.644 -21.175 1.00 90.81 172 ASN A O 1
ATOM 1415 N N . LYS A 1 173 ? 16.593 -4.455 -19.368 1.00 93.56 173 LYS A N 1
ATOM 1416 C CA . LYS A 1 173 ? 15.765 -5.294 -18.497 1.00 93.56 173 LYS A CA 1
ATOM 1417 C C . LYS A 1 173 ? 15.375 -4.558 -17.228 1.00 93.56 173 LYS A C 1
ATOM 1419 O O . LYS A 1 173 ? 16.128 -3.745 -16.689 1.00 93.56 173 LYS A O 1
ATOM 1424 N N . LEU A 1 174 ? 14.176 -4.872 -16.739 1.00 96.19 174 LEU A N 1
ATOM 1425 C CA . LEU A 1 174 ? 13.679 -4.359 -15.470 1.00 96.19 174 LEU A CA 1
ATOM 1426 C C . LEU A 1 174 ? 14.340 -5.099 -14.306 1.00 96.19 174 LEU A C 1
ATOM 1428 O O . LEU A 1 174 ? 14.198 -6.313 -14.154 1.00 96.19 174 LEU A O 1
ATOM 1432 N N . HIS A 1 175 ? 14.994 -4.331 -13.446 1.00 96.31 175 HIS A N 1
ATOM 1433 C CA . HIS A 1 175 ? 15.530 -4.780 -12.175 1.00 96.31 175 HIS A CA 1
ATOM 1434 C C . HIS A 1 175 ? 14.833 -4.084 -11.014 1.00 96.31 175 HIS A C 1
ATOM 1436 O O . HIS A 1 175 ? 14.379 -2.942 -11.097 1.00 96.31 175 HIS A O 1
ATOM 1442 N N . PHE A 1 176 ? 14.783 -4.797 -9.899 1.00 96.69 176 PHE A N 1
ATOM 1443 C CA . PHE A 1 176 ? 14.142 -4.366 -8.674 1.00 96.69 176 PHE A CA 1
ATOM 1444 C C . PHE A 1 176 ? 15.081 -4.596 -7.504 1.00 96.69 176 PHE A C 1
ATOM 1446 O O . PHE A 1 176 ? 15.947 -5.475 -7.531 1.00 96.69 176 PHE A O 1
ATOM 1453 N N . LYS A 1 177 ? 14.887 -3.820 -6.439 1.00 96.12 177 LYS A N 1
ATOM 1454 C CA . LYS A 1 177 ? 15.687 -3.949 -5.221 1.00 96.12 177 LYS A CA 1
ATOM 1455 C C . LYS A 1 177 ? 14.809 -4.131 -3.996 1.00 96.12 177 LYS A C 1
ATOM 1457 O O . LYS A 1 177 ? 13.804 -3.452 -3.851 1.00 96.12 177 LYS A O 1
ATOM 1462 N N . LEU A 1 178 ? 15.206 -4.996 -3.070 1.00 95.56 178 LEU A N 1
ATOM 1463 C CA . LEU A 1 178 ? 14.622 -5.070 -1.729 1.00 95.56 178 LEU A CA 1
ATOM 1464 C C . LEU A 1 178 ? 15.748 -5.102 -0.694 1.00 95.56 178 LEU A C 1
ATOM 1466 O O . LEU A 1 178 ? 16.461 -6.097 -0.544 1.00 95.56 178 LEU A O 1
ATOM 1470 N N . GLY A 1 179 ? 15.939 -3.995 0.024 1.00 90.88 179 GLY A N 1
ATOM 1471 C CA . GLY A 1 179 ? 17.097 -3.835 0.904 1.00 90.88 179 GLY A CA 1
ATOM 1472 C C . GLY A 1 179 ? 18.401 -3.892 0.101 1.00 90.88 179 GLY A C 1
ATOM 1473 O O . GLY A 1 179 ? 18.680 -2.992 -0.684 1.00 90.88 179 GLY A O 1
ATOM 1474 N N . ARG A 1 180 ? 19.205 -4.946 0.286 1.00 91.50 180 ARG A N 1
ATOM 1475 C CA . ARG A 1 180 ? 20.453 -5.178 -0.473 1.00 91.50 180 ARG A CA 1
ATOM 1476 C C . ARG A 1 180 ? 20.294 -6.149 -1.648 1.00 91.50 180 ARG A C 1
ATOM 1478 O O . ARG A 1 180 ? 21.225 -6.306 -2.422 1.00 91.50 180 ARG A O 1
ATOM 1485 N N . MET A 1 181 ? 19.143 -6.805 -1.759 1.00 94.81 181 MET A N 1
ATOM 1486 C CA . MET A 1 181 ? 18.862 -7.795 -2.796 1.00 94.81 181 MET A CA 1
ATOM 1487 C C . MET A 1 181 ? 18.479 -7.091 -4.093 1.00 94.81 181 MET A C 1
ATOM 1489 O O . MET A 1 181 ? 17.587 -6.247 -4.058 1.00 94.81 181 MET A O 1
ATOM 1493 N N . VAL A 1 182 ? 19.118 -7.458 -5.202 1.00 96.00 182 VAL A N 1
ATOM 1494 C CA . VAL A 1 182 ? 18.738 -7.057 -6.564 1.00 96.00 182 VAL A CA 1
ATOM 1495 C C . VAL A 1 182 ? 18.230 -8.298 -7.288 1.00 96.00 182 VAL A C 1
ATOM 1497 O O . VAL A 1 182 ? 18.802 -9.371 -7.118 1.00 96.00 182 VAL A O 1
ATOM 1500 N N . PHE A 1 183 ? 17.134 -8.164 -8.025 1.00 96.75 183 PHE A N 1
ATOM 1501 C CA . PHE A 1 183 ? 16.478 -9.265 -8.730 1.00 96.75 183 PHE A CA 1
ATOM 1502 C C . PHE A 1 183 ? 15.742 -8.740 -9.968 1.00 96.75 183 PHE A C 1
ATOM 1504 O O . PHE A 1 183 ? 15.433 -7.549 -10.053 1.00 96.75 183 PHE A O 1
ATOM 1511 N N . GLY A 1 184 ? 15.477 -9.614 -10.927 1.00 97.00 184 GLY A N 1
ATOM 1512 C CA . GLY A 1 184 ? 14.670 -9.372 -12.115 1.00 97.00 184 GLY A CA 1
ATOM 1513 C C . GLY A 1 184 ? 13.363 -10.172 -12.108 1.00 97.00 184 GLY A C 1
ATOM 1514 O O . GLY A 1 184 ? 12.869 -10.632 -11.070 1.00 97.00 184 GLY A O 1
ATOM 1515 N N . ILE A 1 185 ? 12.782 -10.314 -13.295 1.00 96.56 185 ILE A N 1
ATOM 1516 C CA . ILE A 1 185 ? 11.524 -11.024 -13.544 1.00 96.56 185 ILE A CA 1
ATOM 1517 C C . ILE A 1 185 ? 11.697 -12.072 -14.642 1.00 96.56 185 ILE A C 1
ATOM 1519 O O . ILE A 1 185 ? 12.499 -11.905 -15.558 1.00 96.56 185 ILE A O 1
ATOM 1523 N N . GLN A 1 186 ? 10.924 -13.148 -14.546 1.00 95.12 186 GLN A N 1
ATOM 1524 C CA . GLN A 1 186 ? 10.888 -14.240 -15.511 1.00 95.12 186 GLN A CA 1
ATOM 1525 C C . GLN A 1 186 ? 9.738 -14.028 -16.491 1.00 95.12 186 GLN A C 1
ATOM 1527 O O . GLN A 1 186 ? 8.584 -14.297 -16.161 1.00 95.12 186 GLN A O 1
ATOM 1532 N N . ILE A 1 187 ? 10.058 -13.550 -17.691 1.00 94.25 187 ILE A N 1
ATOM 1533 C CA . ILE A 1 187 ? 9.081 -13.366 -18.765 1.00 94.25 187 ILE A CA 1
ATOM 1534 C C . ILE A 1 187 ? 8.837 -14.720 -19.430 1.00 94.25 187 ILE A C 1
ATOM 1536 O O . ILE A 1 187 ? 9.755 -15.305 -20.001 1.00 94.25 187 ILE A O 1
ATOM 1540 N N . ASN A 1 188 ? 7.605 -15.218 -19.333 1.00 93.06 188 ASN A N 1
ATOM 1541 C CA . ASN A 1 188 ? 7.252 -16.570 -19.782 1.00 93.06 188 ASN A CA 1
ATOM 1542 C C . ASN A 1 188 ? 6.292 -16.597 -20.977 1.00 93.06 188 ASN A C 1
ATOM 1544 O O . ASN A 1 188 ? 6.085 -17.656 -21.566 1.00 93.06 188 ASN A O 1
ATOM 1548 N N . ASP A 1 189 ? 5.676 -15.466 -21.318 1.00 94.69 189 ASP A N 1
ATOM 1549 C CA . ASP A 1 189 ? 4.711 -15.375 -22.407 1.00 94.69 189 ASP A CA 1
ATOM 1550 C C . ASP A 1 189 ? 4.809 -14.030 -23.144 1.00 94.69 189 ASP A C 1
ATOM 1552 O O . ASP A 1 189 ? 5.446 -13.080 -22.683 1.00 94.69 189 ASP A O 1
ATOM 1556 N N . ARG A 1 190 ? 4.182 -13.972 -24.324 1.00 95.19 190 ARG A N 1
ATOM 1557 C CA . ARG A 1 190 ? 4.204 -12.792 -25.196 1.00 95.19 190 ARG A CA 1
ATOM 1558 C C . ARG A 1 190 ? 3.509 -11.583 -24.572 1.00 95.19 190 ARG A C 1
ATOM 1560 O O . ARG A 1 190 ? 3.969 -10.469 -24.770 1.00 95.19 190 ARG A O 1
ATOM 1567 N N . PHE A 1 191 ? 2.442 -11.797 -23.807 1.00 95.06 191 PHE A N 1
ATOM 1568 C CA . PHE A 1 191 ? 1.724 -10.707 -23.151 1.00 95.06 191 PHE A CA 1
ATOM 1569 C C . PHE A 1 191 ? 2.621 -10.008 -22.119 1.00 95.06 191 PHE A C 1
ATOM 1571 O O . PHE A 1 191 ? 2.736 -8.786 -22.115 1.00 95.06 191 PHE A O 1
ATOM 1578 N N . GLN A 1 192 ? 3.332 -10.780 -21.294 1.00 95.50 192 GLN A N 1
ATOM 1579 C CA . GLN A 1 192 ? 4.305 -10.250 -20.340 1.00 95.50 192 GLN A CA 1
ATOM 1580 C C . GLN A 1 192 ? 5.435 -9.496 -21.044 1.00 95.50 192 GLN A C 1
ATOM 1582 O O . GLN A 1 192 ? 5.846 -8.446 -20.558 1.00 95.50 192 GLN A O 1
ATOM 1587 N N . GLN A 1 193 ? 5.921 -10.011 -22.177 1.00 96.00 193 GLN A N 1
ATOM 1588 C CA . GLN A 1 193 ? 6.942 -9.337 -22.978 1.00 96.00 193 GLN A CA 1
ATOM 1589 C C . GLN A 1 193 ? 6.432 -7.987 -23.507 1.00 96.00 193 GLN A C 1
ATOM 1591 O O . GLN A 1 193 ? 7.065 -6.964 -23.261 1.00 96.00 193 GLN A O 1
ATOM 1596 N N . ASP A 1 194 ? 5.252 -7.964 -24.133 1.00 96.25 194 ASP A N 1
ATOM 1597 C CA . ASP A 1 194 ? 4.656 -6.756 -24.718 1.00 96.25 194 ASP A CA 1
ATOM 1598 C C . ASP A 1 194 ? 4.392 -5.658 -23.665 1.00 96.25 194 ASP A C 1
ATOM 1600 O O . ASP A 1 194 ? 4.523 -4.460 -23.963 1.00 96.25 194 ASP A O 1
ATOM 1604 N N . GLU A 1 195 ? 4.027 -6.057 -22.442 1.00 96.44 195 GLU A N 1
ATOM 1605 C CA . GLU A 1 195 ? 3.859 -5.171 -21.284 1.00 96.44 195 GLU A CA 1
ATOM 1606 C C . GLU A 1 195 ? 5.198 -4.633 -20.763 1.00 96.44 195 GLU A C 1
ATOM 1608 O O . GLU A 1 195 ? 5.345 -3.429 -20.539 1.00 96.44 195 GLU A O 1
ATOM 1613 N N . VAL A 1 196 ? 6.207 -5.497 -20.597 1.00 96.50 196 VAL A N 1
ATOM 1614 C CA . VAL A 1 196 ? 7.546 -5.077 -20.153 1.00 96.50 196 VAL A CA 1
ATOM 1615 C C . VAL A 1 196 ? 8.181 -4.124 -21.163 1.00 96.50 196 VAL A C 1
ATOM 1617 O O . VAL A 1 196 ? 8.722 -3.096 -20.757 1.00 96.50 196 VAL A O 1
ATOM 1620 N N . ASP A 1 197 ? 8.054 -4.399 -22.459 1.00 96.31 197 ASP A N 1
ATOM 1621 C CA . ASP A 1 197 ? 8.581 -3.542 -23.522 1.00 96.31 197 ASP A CA 1
ATOM 1622 C C . ASP A 1 197 ? 7.901 -2.169 -23.538 1.00 96.31 197 ASP A C 1
ATOM 1624 O O . ASP A 1 197 ? 8.558 -1.144 -23.740 1.00 96.31 197 ASP A O 1
ATOM 1628 N N . ALA A 1 198 ? 6.597 -2.112 -23.254 1.00 95.88 198 ALA A N 1
ATOM 1629 C CA . ALA A 1 198 ? 5.886 -0.848 -23.081 1.00 95.88 198 ALA A CA 1
ATOM 1630 C C . ALA A 1 198 ? 6.385 -0.056 -21.862 1.00 95.88 198 ALA A C 1
ATOM 1632 O O . ALA A 1 198 ? 6.599 1.153 -21.963 1.00 95.88 198 ALA A O 1
ATOM 1633 N N . VAL A 1 199 ? 6.625 -0.726 -20.732 1.00 96.62 199 VAL A N 1
ATOM 1634 C CA . VAL A 1 199 ? 7.198 -0.085 -19.539 1.00 96.62 199 VAL A CA 1
ATOM 1635 C C . VAL A 1 199 ? 8.615 0.427 -19.812 1.00 96.62 199 VAL A C 1
ATOM 1637 O O . VAL A 1 199 ? 8.949 1.541 -19.412 1.00 96.62 199 VAL A O 1
ATOM 1640 N N . LEU A 1 200 ? 9.453 -0.354 -20.498 1.00 96.56 200 LEU A N 1
ATOM 1641 C CA . LEU A 1 200 ? 10.809 0.052 -20.877 1.00 96.56 200 LEU A CA 1
ATOM 1642 C C . LEU A 1 200 ? 10.790 1.257 -21.823 1.00 96.56 200 LEU A C 1
ATOM 1644 O O . LEU A 1 200 ? 11.545 2.202 -21.608 1.00 96.56 200 LEU A O 1
ATOM 1648 N N . SER A 1 201 ? 9.879 1.257 -22.800 1.00 95.25 201 SER A N 1
ATOM 1649 C CA . SER A 1 201 ? 9.666 2.391 -23.709 1.00 95.25 201 SER A CA 1
ATOM 1650 C C . SER A 1 201 ? 9.277 3.653 -22.936 1.00 95.25 201 SER A C 1
ATOM 1652 O O . SER A 1 201 ? 9.835 4.720 -23.179 1.00 95.25 201 SER A O 1
ATOM 1654 N N . TYR A 1 202 ? 8.386 3.532 -21.941 1.00 95.44 202 TYR A N 1
ATOM 1655 C CA . TYR A 1 202 ? 8.049 4.658 -21.069 1.00 95.44 202 TYR A CA 1
ATOM 1656 C C . TYR A 1 202 ? 9.259 5.173 -20.288 1.00 95.44 202 TYR A C 1
ATOM 1658 O O . TYR A 1 202 ? 9.475 6.377 -20.207 1.00 95.44 202 TYR A O 1
ATOM 1666 N N . LEU A 1 203 ? 10.050 4.276 -19.695 1.00 94.62 203 LEU A N 1
ATOM 1667 C CA . LEU A 1 203 ? 11.208 4.665 -18.887 1.00 94.62 203 LEU A CA 1
ATOM 1668 C C . LEU A 1 203 ? 12.326 5.316 -19.716 1.00 94.62 203 LEU A C 1
ATOM 1670 O O . LEU A 1 203 ? 13.094 6.095 -19.156 1.00 94.62 203 LEU A O 1
ATOM 1674 N N . ALA A 1 204 ? 12.416 5.016 -21.014 1.00 94.06 204 ALA A N 1
ATOM 1675 C CA . ALA A 1 204 ? 13.366 5.646 -21.927 1.00 94.06 204 ALA A CA 1
ATOM 1676 C C . ALA A 1 204 ? 12.943 7.069 -22.345 1.00 94.06 204 ALA A C 1
ATOM 1678 O O . ALA A 1 204 ? 13.800 7.930 -22.524 1.00 94.06 204 ALA A O 1
ATOM 1679 N N . GLU A 1 205 ? 11.636 7.325 -22.472 1.00 93.44 205 GLU A N 1
ATOM 1680 C CA . GLU A 1 205 ? 11.082 8.565 -23.042 1.00 93.44 205 GLU A CA 1
ATOM 1681 C C . GLU A 1 205 ? 10.010 9.214 -22.141 1.00 93.44 205 GLU A C 1
ATOM 1683 O O . GLU A 1 205 ? 9.002 9.745 -22.620 1.00 93.44 205 GLU A O 1
ATOM 1688 N N . SER A 1 206 ? 10.205 9.174 -20.817 1.00 92.06 206 SER A N 1
ATOM 1689 C CA . SER A 1 206 ? 9.162 9.546 -19.846 1.00 92.06 206 SER A CA 1
ATOM 1690 C C . SER A 1 206 ? 8.650 10.973 -20.019 1.00 92.06 206 SER A C 1
ATOM 1692 O O . SER A 1 206 ? 7.445 11.197 -19.955 1.00 92.06 206 SER A O 1
ATOM 1694 N N . ASP A 1 207 ? 9.547 11.925 -20.288 1.00 91.25 207 ASP A N 1
ATOM 1695 C CA . ASP A 1 207 ? 9.191 13.342 -20.420 1.00 91.25 207 ASP A CA 1
ATOM 1696 C C . ASP A 1 207 ? 8.299 13.581 -21.650 1.00 91.25 207 ASP A C 1
ATOM 1698 O O . ASP A 1 207 ? 7.277 14.261 -21.567 1.00 91.25 207 ASP A O 1
ATOM 1702 N N . ILE A 1 208 ? 8.627 12.940 -22.778 1.00 92.75 208 ILE A N 1
ATOM 1703 C CA . ILE A 1 208 ? 7.878 13.060 -24.038 1.00 92.75 208 ILE A CA 1
ATOM 1704 C C . ILE A 1 208 ? 6.470 12.472 -23.880 1.00 92.75 208 ILE A C 1
ATOM 1706 O O . ILE A 1 208 ? 5.478 13.049 -24.342 1.00 92.75 208 ILE A O 1
ATOM 1710 N N . LEU A 1 209 ? 6.364 11.313 -23.228 1.00 92.88 209 LEU A N 1
ATOM 1711 C CA . LEU A 1 209 ? 5.084 10.642 -23.014 1.00 92.88 209 LEU A CA 1
ATOM 1712 C C . LEU A 1 209 ? 4.212 11.369 -21.990 1.00 92.88 209 LEU A C 1
ATOM 1714 O O . LEU A 1 209 ? 3.004 11.483 -22.217 1.00 92.88 209 LEU A O 1
ATOM 1718 N N . ASP A 1 210 ? 4.801 11.895 -20.915 1.00 93.88 210 ASP A N 1
ATOM 1719 C CA . ASP A 1 210 ? 4.092 12.703 -19.921 1.00 93.88 210 ASP A CA 1
ATOM 1720 C C . ASP A 1 210 ? 3.552 13.999 -20.557 1.00 93.88 210 ASP A C 1
ATOM 1722 O O . ASP A 1 210 ? 2.374 14.327 -20.380 1.00 93.88 210 ASP A O 1
ATOM 1726 N N . ASP A 1 211 ? 4.345 14.682 -21.390 1.00 93.81 211 ASP A N 1
ATOM 1727 C CA . ASP A 1 211 ? 3.906 15.868 -22.136 1.00 93.81 211 ASP A CA 1
ATOM 1728 C C . ASP A 1 211 ? 2.756 15.536 -23.101 1.00 93.81 211 ASP A C 1
ATOM 1730 O O . ASP A 1 211 ? 1.753 16.258 -23.191 1.00 93.81 211 ASP A O 1
ATOM 1734 N N . ARG A 1 212 ? 2.855 14.416 -23.829 1.00 93.50 212 ARG A N 1
ATOM 1735 C CA . ARG A 1 212 ? 1.784 13.943 -24.721 1.00 93.50 212 ARG A CA 1
ATOM 1736 C C . ARG A 1 212 ? 0.511 13.616 -23.941 1.00 93.50 212 ARG A C 1
ATOM 1738 O O . ARG A 1 212 ? -0.588 13.962 -24.388 1.00 93.50 212 ARG A O 1
ATOM 1745 N N . ALA A 1 213 ? 0.645 12.978 -22.783 1.00 93.06 213 ALA A N 1
ATOM 1746 C CA . ALA A 1 213 ? -0.456 12.631 -21.895 1.00 93.06 213 ALA A CA 1
ATOM 1747 C C . ALA A 1 213 ? -1.181 13.878 -21.373 1.00 93.06 213 ALA A C 1
ATOM 1749 O O . ALA A 1 213 ? -2.408 13.968 -21.476 1.00 93.06 213 ALA A O 1
ATOM 1750 N N . VAL A 1 214 ? -0.432 14.876 -20.898 1.00 94.62 214 VAL A N 1
ATOM 1751 C CA . VAL A 1 214 ? -0.986 16.153 -20.432 1.00 94.62 214 VAL A CA 1
ATOM 1752 C C . VAL A 1 214 ? -1.689 16.897 -21.560 1.00 94.62 214 VAL A C 1
ATOM 1754 O O . VAL A 1 214 ? -2.834 17.323 -21.395 1.00 94.62 214 VAL A O 1
ATOM 1757 N N . ASN A 1 215 ? -1.055 17.010 -22.728 1.00 93.81 215 ASN A N 1
ATOM 1758 C CA . ASN A 1 215 ? -1.654 17.679 -23.881 1.00 93.81 215 ASN A CA 1
ATOM 1759 C C . ASN A 1 215 ? -2.951 16.999 -24.337 1.00 93.81 215 ASN A C 1
ATOM 1761 O O . ASN A 1 215 ? -3.914 17.686 -24.683 1.00 93.81 215 ASN A O 1
ATOM 1765 N N . THR A 1 216 ? -2.997 15.665 -24.314 1.00 93.00 216 THR A N 1
ATOM 1766 C CA . THR A 1 216 ? -4.198 14.908 -24.696 1.00 93.00 216 THR A CA 1
ATOM 1767 C C . THR A 1 216 ? -5.325 15.105 -23.688 1.00 93.00 216 THR A C 1
ATOM 1769 O O . THR A 1 216 ? -6.466 15.321 -24.091 1.00 93.00 216 THR A O 1
ATOM 1772 N N . LEU A 1 217 ? -5.014 15.135 -22.389 1.00 93.81 217 LEU A N 1
ATOM 1773 C CA . LEU A 1 217 ? -6.008 15.413 -21.354 1.00 93.81 217 LEU A CA 1
ATOM 1774 C C . LEU A 1 217 ? -6.588 16.825 -21.480 1.00 93.81 217 LEU A C 1
ATOM 1776 O O . LEU A 1 217 ? -7.799 16.993 -21.377 1.00 93.81 217 LEU A O 1
ATOM 1780 N N . ILE A 1 218 ? -5.744 17.830 -21.727 1.00 92.75 218 ILE A N 1
ATOM 1781 C CA . ILE A 1 218 ? -6.184 19.226 -21.861 1.00 92.75 218 ILE A CA 1
ATOM 1782 C C . ILE A 1 218 ? -7.047 19.416 -23.113 1.00 92.75 218 ILE A C 1
ATOM 1784 O O . ILE A 1 218 ? -8.078 20.077 -23.047 1.00 92.75 218 ILE A O 1
ATOM 1788 N N . LYS A 1 219 ? -6.629 18.854 -24.255 1.00 92.81 219 LYS A N 1
ATOM 1789 C CA . LYS A 1 219 ? -7.313 19.059 -25.542 1.00 92.81 219 LYS A CA 1
ATOM 1790 C C . LYS A 1 219 ? -8.534 18.161 -25.722 1.00 92.81 219 LYS A C 1
ATOM 1792 O O . LYS A 1 219 ? -9.547 18.610 -26.242 1.00 92.81 219 LYS A O 1
ATOM 1797 N N . GLY A 1 220 ? -8.412 16.889 -25.353 1.00 88.69 220 GLY A N 1
ATOM 1798 C CA . GLY A 1 220 ? -9.410 15.854 -25.621 1.00 88.69 220 GLY A CA 1
ATOM 1799 C C . GLY A 1 220 ? -10.255 15.459 -24.412 1.00 88.69 220 GLY A C 1
ATOM 1800 O O . GLY A 1 220 ? -11.278 14.808 -24.588 1.00 88.69 220 GLY A O 1
ATOM 1801 N N . GLY A 1 221 ? -9.852 15.822 -23.190 1.00 91.44 221 GLY A N 1
ATOM 1802 C CA . GLY A 1 221 ? -10.590 15.474 -21.972 1.00 91.44 221 GLY A CA 1
ATOM 1803 C C . GLY A 1 221 ? -10.516 13.994 -21.576 1.00 91.44 221 GLY A C 1
ATOM 1804 O O . GLY A 1 221 ? -11.283 13.567 -20.715 1.00 91.44 221 GLY A O 1
ATOM 1805 N N . TYR A 1 222 ? -9.614 13.205 -22.171 1.00 91.19 222 TYR A N 1
ATOM 1806 C CA . TYR A 1 222 ? -9.443 11.779 -21.872 1.00 91.19 222 TYR A CA 1
ATOM 1807 C C . TYR A 1 222 ? -7.977 11.404 -21.613 1.00 91.19 222 TYR A C 1
ATOM 1809 O O . TYR A 1 222 ? -7.050 12.116 -22.002 1.00 91.19 222 TYR A O 1
ATOM 1817 N N . CYS A 1 223 ? -7.772 10.268 -20.940 1.00 93.81 223 CYS A N 1
ATOM 1818 C CA . CYS A 1 223 ? -6.449 9.729 -20.628 1.00 93.81 223 CYS A CA 1
ATOM 1819 C C . CYS A 1 223 ? -5.986 8.713 -21.681 1.00 93.81 223 CYS A C 1
ATOM 1821 O O . CYS A 1 223 ? -6.774 7.896 -22.153 1.00 93.81 223 CYS A O 1
ATOM 1823 N N . ILE A 1 224 ? -4.691 8.739 -22.002 1.00 93.62 224 ILE A N 1
ATOM 1824 C CA . ILE A 1 224 ? -4.024 7.744 -22.854 1.00 93.62 224 ILE A CA 1
ATOM 1825 C C . ILE A 1 224 ? -3.309 6.688 -22.003 1.00 93.62 224 ILE A C 1
ATOM 1827 O O . ILE A 1 224 ? -3.061 6.900 -20.817 1.00 93.62 224 ILE A O 1
ATOM 1831 N N . ASN A 1 225 ? -2.942 5.562 -22.613 1.00 94.31 225 ASN A N 1
ATOM 1832 C CA . ASN A 1 225 ? -2.121 4.545 -21.957 1.00 94.31 225 ASN A CA 1
ATOM 1833 C C . ASN A 1 225 ? -0.644 4.951 -22.056 1.00 94.31 225 ASN A C 1
ATOM 1835 O O . ASN A 1 225 ? -0.072 4.915 -23.143 1.00 94.31 225 ASN A O 1
ATOM 1839 N N . THR A 1 226 ? -0.043 5.358 -20.939 1.00 94.88 226 THR A N 1
ATOM 1840 C CA . THR A 1 226 ? 1.379 5.742 -20.864 1.00 94.88 226 THR A CA 1
ATOM 1841 C C . THR A 1 226 ? 2.288 4.561 -20.551 1.00 94.88 226 THR A C 1
ATOM 1843 O O . THR A 1 226 ? 3.475 4.631 -20.837 1.00 94.88 226 THR A O 1
ATOM 1846 N N . TYR A 1 227 ? 1.756 3.496 -19.944 1.00 95.69 227 TYR A N 1
ATOM 1847 C CA . TYR A 1 227 ? 2.523 2.376 -19.394 1.00 95.69 227 TYR A CA 1
ATOM 1848 C C . TYR A 1 227 ? 3.549 2.791 -18.334 1.00 95.69 227 TYR A C 1
ATOM 1850 O O . TYR A 1 227 ? 4.499 2.067 -18.032 1.00 95.69 227 TYR A O 1
ATOM 1858 N N . ARG A 1 228 ? 3.311 3.937 -17.685 1.00 95.38 228 ARG A N 1
ATOM 1859 C CA . ARG A 1 228 ? 4.120 4.407 -16.566 1.00 95.38 228 ARG A CA 1
ATOM 1860 C C . ARG A 1 228 ? 4.092 3.386 -15.424 1.00 95.38 228 ARG A C 1
ATOM 1862 O O . ARG A 1 228 ? 3.014 3.127 -14.866 1.00 95.38 228 ARG A O 1
ATOM 1869 N N . PRO A 1 229 ? 5.244 2.854 -14.980 1.00 95.38 229 PRO A N 1
ATOM 1870 C CA . PRO A 1 229 ? 5.277 1.986 -13.818 1.00 95.38 229 PRO A CA 1
ATOM 1871 C C . PRO A 1 229 ? 5.015 2.815 -12.553 1.00 95.38 229 PRO A C 1
ATOM 1873 O O . PRO A 1 229 ? 5.744 3.742 -12.205 1.00 95.38 229 PRO A O 1
ATOM 1876 N N . CYS A 1 230 ? 3.939 2.495 -11.839 1.00 94.94 230 CYS A N 1
ATOM 1877 C CA . CYS A 1 230 ? 3.524 3.237 -10.652 1.00 94.94 230 CYS A CA 1
ATOM 1878 C C . CYS A 1 230 ? 4.299 2.788 -9.410 1.00 94.94 230 CYS A C 1
ATOM 1880 O O . CYS A 1 230 ? 4.828 3.613 -8.661 1.00 94.94 230 CYS A O 1
ATOM 1882 N N . TYR A 1 231 ? 4.292 1.480 -9.149 1.00 95.25 231 TYR A N 1
ATOM 1883 C CA . TYR A 1 231 ? 4.999 0.850 -8.039 1.00 95.25 231 TYR A CA 1
ATOM 1884 C C . TYR A 1 231 ? 4.970 -0.678 -8.147 1.00 95.25 231 TYR A C 1
ATOM 1886 O O . TYR A 1 231 ? 4.089 -1.258 -8.787 1.00 95.25 231 TYR A O 1
ATOM 1894 N N . ALA A 1 232 ? 5.908 -1.322 -7.456 1.00 95.56 232 ALA A N 1
ATOM 1895 C CA . ALA A 1 232 ? 6.032 -2.770 -7.380 1.00 95.56 232 ALA A CA 1
ATOM 1896 C C . ALA A 1 232 ? 5.544 -3.330 -6.032 1.00 95.56 232 ALA A C 1
ATOM 1898 O O . ALA A 1 232 ? 5.656 -2.704 -4.974 1.00 95.56 232 ALA A O 1
ATOM 1899 N N . THR A 1 233 ? 5.000 -4.545 -6.069 1.00 97.19 233 THR A N 1
ATOM 1900 C CA . THR A 1 233 ? 4.597 -5.320 -4.891 1.00 97.19 233 THR A CA 1
ATOM 1901 C C . THR A 1 233 ? 5.118 -6.744 -5.016 1.00 97.19 233 THR A C 1
ATOM 1903 O O . THR A 1 233 ? 4.904 -7.377 -6.042 1.00 97.19 233 THR A O 1
ATOM 1906 N N . LEU A 1 234 ? 5.740 -7.278 -3.966 1.00 97.69 234 LEU A N 1
ATOM 1907 C CA . LEU A 1 234 ? 6.116 -8.691 -3.913 1.00 97.69 234 LEU A CA 1
ATOM 1908 C C . LEU A 1 234 ? 5.029 -9.507 -3.216 1.00 97.69 234 LEU A C 1
ATOM 1910 O O . LEU A 1 234 ? 4.565 -9.159 -2.125 1.00 97.69 234 LEU A O 1
ATOM 1914 N N . VAL A 1 235 ? 4.640 -10.612 -3.838 1.00 97.19 235 VAL A N 1
ATOM 1915 C CA . VAL A 1 235 ? 3.577 -11.507 -3.385 1.00 97.19 235 VAL A CA 1
ATOM 1916 C C . VAL A 1 235 ? 4.163 -12.909 -3.206 1.00 97.19 235 VAL A C 1
ATOM 1918 O O . VAL A 1 235 ? 4.248 -13.670 -4.173 1.00 97.19 235 VAL A O 1
ATOM 1921 N N . PRO A 1 236 ? 4.594 -13.271 -1.984 1.00 96.56 236 PRO A N 1
ATOM 1922 C CA . PRO A 1 236 ? 5.022 -14.633 -1.700 1.00 96.56 236 PRO A CA 1
ATOM 1923 C C . PRO A 1 236 ? 3.812 -15.576 -1.721 1.00 96.56 236 PRO A C 1
ATOM 1925 O O . PRO A 1 236 ? 2.795 -15.309 -1.080 1.00 96.56 236 PRO A O 1
ATOM 1928 N N . ARG A 1 237 ? 3.924 -16.693 -2.440 1.00 94.56 237 ARG A N 1
ATOM 1929 C CA . ARG A 1 237 ? 2.904 -17.745 -2.522 1.00 94.56 237 ARG A CA 1
ATOM 1930 C C . ARG A 1 237 ? 3.530 -19.110 -2.294 1.00 94.56 237 ARG A C 1
ATOM 1932 O O . ARG A 1 237 ? 4.620 -19.384 -2.783 1.00 94.56 237 ARG A O 1
ATOM 1939 N N . MET A 1 238 ? 2.832 -19.973 -1.565 1.00 93.12 238 MET A N 1
ATOM 1940 C CA . MET A 1 238 ? 3.202 -21.381 -1.457 1.00 93.12 238 MET A CA 1
ATOM 1941 C C . MET A 1 238 ? 2.497 -22.160 -2.567 1.00 93.12 238 MET A C 1
ATOM 1943 O O . MET A 1 238 ? 1.271 -22.177 -2.628 1.00 93.12 238 MET A O 1
ATOM 1947 N N . ILE A 1 239 ? 3.266 -22.789 -3.450 1.00 92.19 239 ILE A N 1
ATOM 1948 C CA . ILE A 1 239 ? 2.767 -23.581 -4.576 1.00 92.19 239 ILE A CA 1
ATOM 1949 C C . ILE A 1 239 ? 3.440 -24.948 -4.504 1.00 92.19 239 ILE A C 1
ATOM 1951 O O . ILE A 1 239 ? 4.665 -25.045 -4.558 1.00 92.19 239 ILE A O 1
ATOM 1955 N N . ARG A 1 240 ? 2.638 -26.011 -4.352 1.00 91.31 240 ARG A N 1
ATOM 1956 C CA . ARG A 1 240 ? 3.114 -27.409 -4.290 1.00 91.31 240 ARG A CA 1
ATOM 1957 C C . ARG A 1 240 ? 4.276 -27.603 -3.292 1.00 91.31 240 ARG A C 1
ATOM 1959 O O . ARG A 1 240 ? 5.298 -28.197 -3.617 1.00 91.31 240 ARG A O 1
ATOM 1966 N N . GLY A 1 241 ? 4.141 -27.033 -2.091 1.00 90.19 241 GLY A N 1
ATOM 1967 C CA . GLY A 1 241 ? 5.132 -27.148 -1.011 1.00 90.19 241 GLY A CA 1
ATOM 1968 C C . GLY A 1 241 ? 6.375 -26.259 -1.146 1.00 90.19 241 GLY A C 1
ATOM 1969 O O . GLY A 1 241 ? 7.224 -26.277 -0.258 1.00 90.19 241 GLY A O 1
ATOM 1970 N N . LYS A 1 242 ? 6.492 -25.449 -2.207 1.00 92.56 242 LYS A N 1
ATOM 1971 C CA . LYS A 1 242 ? 7.608 -24.511 -2.407 1.00 92.56 242 LYS A CA 1
ATOM 1972 C C . LYS A 1 242 ? 7.110 -23.071 -2.417 1.00 92.56 242 LYS A C 1
ATOM 1974 O O . LYS A 1 242 ? 6.049 -22.774 -2.962 1.00 92.56 242 LYS A O 1
ATOM 1979 N N . TYR A 1 243 ? 7.876 -22.165 -1.816 1.00 95.38 243 TYR A N 1
ATOM 1980 C CA . TYR A 1 243 ? 7.596 -20.739 -1.941 1.00 95.38 243 TYR A CA 1
ATOM 1981 C C . TYR A 1 243 ? 8.061 -20.230 -3.303 1.00 95.38 243 TYR A C 1
ATOM 1983 O O . TYR A 1 243 ? 9.183 -20.504 -3.721 1.00 95.38 243 TYR A O 1
ATOM 1991 N N . ARG A 1 244 ? 7.193 -19.462 -3.953 1.00 95.81 244 ARG A N 1
ATOM 1992 C CA . ARG A 1 244 ? 7.467 -18.655 -5.141 1.00 95.81 244 ARG A CA 1
ATOM 1993 C C . ARG A 1 244 ? 7.135 -17.206 -4.826 1.00 95.81 244 ARG A C 1
ATOM 1995 O O . ARG A 1 244 ? 6.250 -16.938 -4.008 1.00 95.81 244 ARG A O 1
ATOM 2002 N N . VAL A 1 245 ? 7.844 -16.269 -5.440 1.00 97.50 245 VAL A N 1
ATOM 2003 C CA . VAL A 1 245 ? 7.600 -14.837 -5.251 1.00 97.50 245 VAL A CA 1
ATOM 2004 C C . VAL A 1 245 ? 7.192 -14.251 -6.587 1.00 97.50 245 VAL A C 1
ATOM 2006 O O . VAL A 1 245 ? 7.931 -14.330 -7.559 1.00 97.50 245 VAL A O 1
ATOM 2009 N N . TYR A 1 246 ? 6.003 -13.659 -6.615 1.00 97.50 246 TYR A N 1
ATOM 2010 C CA . TYR A 1 246 ? 5.516 -12.927 -7.774 1.00 97.50 246 TYR A CA 1
ATOM 2011 C C . TYR A 1 246 ? 5.730 -11.437 -7.559 1.00 97.50 246 TYR A C 1
ATOM 2013 O O . TYR A 1 246 ? 5.453 -10.907 -6.480 1.00 97.50 246 TYR A O 1
ATOM 2021 N N . LEU A 1 247 ? 6.197 -10.760 -8.594 1.00 97.25 247 LEU A N 1
ATOM 2022 C CA . LEU A 1 247 ? 6.169 -9.320 -8.703 1.00 97.25 247 LEU A CA 1
ATOM 2023 C C . LEU A 1 247 ? 4.844 -8.903 -9.339 1.00 97.25 247 LEU A C 1
ATOM 2025 O O . LEU A 1 247 ? 4.505 -9.323 -10.439 1.00 97.25 247 LEU A O 1
ATOM 2029 N N . HIS A 1 248 ? 4.100 -8.059 -8.639 1.00 97.38 248 HIS A N 1
ATOM 2030 C CA . HIS A 1 248 ? 2.961 -7.341 -9.187 1.00 97.38 248 HIS A CA 1
ATOM 2031 C C . HIS A 1 248 ? 3.406 -5.906 -9.467 1.00 97.38 248 HIS A C 1
ATOM 2033 O O . HIS A 1 248 ? 3.594 -5.120 -8.529 1.00 97.38 248 HIS A O 1
ATOM 2039 N N . LEU A 1 249 ? 3.584 -5.571 -10.741 1.00 96.62 249 LEU A N 1
ATOM 2040 C CA . LEU A 1 249 ? 3.885 -4.220 -11.193 1.00 96.62 249 LEU A CA 1
ATOM 2041 C C . LEU A 1 249 ? 2.571 -3.510 -11.528 1.00 96.62 249 LEU A C 1
ATOM 2043 O O . LEU A 1 249 ? 1.814 -3.964 -12.378 1.00 96.62 249 LEU A O 1
ATOM 2047 N N . THR A 1 250 ? 2.272 -2.416 -10.825 1.00 96.94 250 THR A N 1
ATOM 2048 C CA . THR A 1 250 ? 1.112 -1.574 -11.154 1.00 96.94 250 THR A CA 1
ATOM 2049 C C . THR A 1 250 ? 1.510 -0.613 -12.262 1.00 96.94 250 THR A C 1
ATOM 2051 O O . THR A 1 250 ? 2.441 0.168 -12.064 1.00 96.94 250 THR A O 1
ATOM 2054 N N . ILE A 1 251 ? 0.798 -0.647 -13.382 1.00 96.62 251 ILE A N 1
ATOM 2055 C CA . ILE A 1 251 ? 1.113 0.096 -14.605 1.00 96.62 251 ILE A CA 1
ATOM 2056 C C . ILE A 1 251 ? -0.054 1.031 -14.936 1.00 96.62 251 ILE A C 1
ATOM 2058 O O . ILE A 1 251 ? -1.216 0.689 -14.714 1.00 96.62 251 ILE A O 1
ATOM 2062 N N . GLU A 1 252 ? 0.257 2.238 -15.404 1.00 95.56 252 GLU A N 1
ATOM 2063 C CA . GLU A 1 252 ? -0.723 3.219 -15.874 1.00 95.56 252 GLU A CA 1
ATOM 2064 C C . GLU A 1 252 ? -1.209 2.908 -17.297 1.00 95.56 252 GLU A C 1
ATOM 2066 O O . GLU A 1 252 ? -0.415 2.667 -18.200 1.00 95.56 252 GLU A O 1
ATOM 2071 N N . GLY A 1 253 ? -2.520 2.964 -17.504 1.00 93.75 253 GLY A N 1
ATOM 2072 C CA . GLY A 1 253 ? -3.196 2.585 -18.738 1.00 93.75 253 GLY A CA 1
ATOM 2073 C C . GLY A 1 253 ? -3.916 1.242 -18.635 1.00 93.75 253 GLY A C 1
ATOM 2074 O O . GLY A 1 253 ? -3.877 0.549 -17.614 1.00 93.75 253 GLY A O 1
ATOM 2075 N N . LYS A 1 254 ? -4.600 0.884 -19.718 1.00 93.00 254 LYS A N 1
ATOM 2076 C CA . LYS A 1 254 ? -5.195 -0.439 -19.930 1.00 93.00 254 LYS A CA 1
ATOM 2077 C C . LYS A 1 254 ? -4.118 -1.426 -20.382 1.00 93.00 254 LYS A C 1
ATOM 2079 O O . LYS A 1 254 ? -3.168 -1.011 -21.036 1.00 93.00 254 LYS A O 1
ATOM 2084 N N . ALA A 1 255 ? -4.293 -2.694 -20.015 1.00 90.12 255 ALA A N 1
ATOM 2085 C CA . ALA A 1 255 ? -3.434 -3.774 -20.493 1.00 90.12 255 ALA A CA 1
ATOM 2086 C C . ALA A 1 255 ? -3.522 -3.884 -22.025 1.00 90.12 255 ALA A C 1
ATOM 2088 O O . ALA A 1 255 ? -4.583 -3.584 -22.590 1.00 90.12 255 ALA A O 1
ATOM 2089 N N . LYS A 1 256 ? -2.416 -4.279 -22.655 1.00 80.25 256 LYS A N 1
ATOM 2090 C CA . LYS A 1 256 ? -2.334 -4.561 -24.091 1.00 80.25 256 LYS A CA 1
ATOM 2091 C C . LYS A 1 256 ? -3.180 -5.758 -24.512 1.00 80.25 256 LYS A C 1
ATOM 2093 O O . LYS A 1 256 ? -3.341 -6.706 -23.711 1.00 80.25 256 LYS A O 1
#

Foldseek 3Di:
DQDPVRLVVLLVVLVVAFDKDKDKFFWPDDLVVLVVQQLLLVLLLQLLQVLQVLLQVLVVVLVVDPVLVVLVVCLVPDPDPVSVVVSVVVNVVSCVVSQLDLVSLLVVLPVSCVVSVHDSQQSNVSSVVQNVLSCCCVPNPRVGRDRQDPVNGDKRWGQACPPQWHWDADPLFIWTDHPHDIIGGDDDDPLSVVLSNLQSVCVVCVVVLSSVQSVCCVPPVDGDFNQHFRTWIWDWDQDPNGIIIMIITMTTHDRD

Radius of gyration: 22.2 Å; chains: 1; bounding box: 55×55×52 Å